Protein AF-A0A7S3Z4L0-F1 (afdb_monomer_lite)

pLDDT: mean 86.29, std 8.89, range [52.78, 95.38]

InterPro domains:
  IPR017896 4Fe-4S ferredoxin-type, iron-sulphur binding domain [PF12801] (3-32)
  IPR017896 4Fe-4S ferredoxin-type, iron-sulphur binding domain [PS51379] (74-104)
  IPR017900 4Fe-4S ferredoxin, iron-sulphur binding, conserved site [PS00198] (84-95)
  IPR052378 Nitrous-oxide reductase regulator [PTHR30224] (1-224)

Foldseek 3Di:
DQQVVCCVVDALSPCLQPPDLVSLLVLLCQLQDQKDKAFDPVCCVPPNDPQCQQCFDDADAQAHGDNHHSQSDRRHPDLGRSSPPPPCNSCRGDNRNRMDMDGDQGNQLLQARLPDRDPPSGDDNSDDQDPVSLLSLLQLVLVVCLVCVQVVVVVVPDDPVRSVVLVVDPVSNVVSSVCSSCVVVVVLVVVVVVVLVVCCVPPVPPDDDDDPSSVSSSCSVVSVVD

Radius of gyration: 22.47 Å; chains: 1; bounding box: 62×25×65 Å

Organism: NCBI:txid91324

Structure (mmCIF, N/CA/C/O backbone):
data_AF-A0A7S3Z4L0-F1
#
_entry.id   AF-A0A7S3Z4L0-F1
#
loop_
_atom_site.group_PDB
_atom_site.id
_atom_site.type_symbol
_atom_site.label_atom_id
_atom_site.label_alt_id
_atom_site.label_comp_id
_atom_site.label_asym_id
_atom_site.label_entity_id
_atom_site.label_seq_id
_atom_site.pdbx_PDB_ins_code
_atom_site.Cartn_x
_atom_site.Cartn_y
_atom_site.Cartn_z
_atom_site.occupancy
_atom_site.B_iso_or_equiv
_atom_site.auth_seq_id
_atom_site.auth_comp_id
_atom_site.auth_asym_id
_atom_site.auth_atom_id
_atom_site.pdbx_PDB_model_num
ATOM 1 N N . ALA A 1 1 ? -17.836 -2.929 -14.638 1.00 75.44 1 ALA A N 1
ATOM 2 C CA . ALA A 1 1 ? -18.545 -4.188 -14.313 1.00 75.44 1 ALA A CA 1
ATOM 3 C C . ALA A 1 1 ? -18.023 -4.856 -13.034 1.00 75.44 1 ALA A C 1
ATOM 5 O O . ALA A 1 1 ? -18.832 -5.131 -12.159 1.00 75.44 1 ALA A O 1
ATOM 6 N N . GLY A 1 2 ? -16.705 -5.061 -12.876 1.00 80.88 2 GLY A N 1
ATOM 7 C CA . GLY A 1 2 ? -16.128 -5.794 -11.731 1.00 80.88 2 GLY A CA 1
ATOM 8 C C . GLY A 1 2 ? -16.571 -5.321 -10.339 1.00 80.88 2 GLY A C 1
ATOM 9 O O . GLY A 1 2 ? -16.979 -6.142 -9.532 1.00 80.88 2 GLY A O 1
ATOM 10 N N . ALA A 1 3 ? -16.608 -4.008 -10.079 1.00 81.56 3 ALA A N 1
ATOM 11 C CA . ALA A 1 3 ? -17.058 -3.479 -8.785 1.00 81.56 3 ALA A CA 1
ATOM 12 C C . ALA A 1 3 ? -18.539 -3.774 -8.477 1.00 81.56 3 ALA A C 1
ATOM 14 O O . ALA A 1 3 ? -18.883 -4.047 -7.329 1.00 81.56 3 ALA A O 1
ATOM 15 N N . VAL A 1 4 ? -19.406 -3.747 -9.496 1.00 86.19 4 VAL A N 1
ATOM 16 C CA . VAL A 1 4 ? -20.845 -4.027 -9.351 1.00 86.19 4 VAL A CA 1
ATOM 17 C C . VAL A 1 4 ? -21.057 -5.513 -9.087 1.00 86.19 4 VAL A C 1
ATOM 19 O O . VAL A 1 4 ? -21.717 -5.872 -8.121 1.00 86.19 4 VAL A O 1
ATOM 22 N N . ILE A 1 5 ? -20.424 -6.372 -9.889 1.00 87.00 5 ILE A N 1
ATOM 23 C CA . ILE A 1 5 ? -20.493 -7.831 -9.730 1.00 87.00 5 ILE A CA 1
ATOM 24 C C . ILE A 1 5 ? -19.907 -8.244 -8.374 1.00 87.00 5 ILE A C 1
ATOM 26 O O . ILE A 1 5 ? -20.532 -8.990 -7.628 1.00 87.00 5 ILE A O 1
ATOM 30 N N . GLY A 1 6 ? -18.738 -7.710 -8.020 1.00 83.50 6 GLY A N 1
ATOM 31 C CA . GLY A 1 6 ? -18.078 -7.991 -6.752 1.00 83.50 6 GLY A CA 1
ATOM 32 C C . GLY A 1 6 ? -18.898 -7.545 -5.543 1.00 83.50 6 GLY A C 1
ATOM 33 O O . GLY A 1 6 ? -18.931 -8.265 -4.556 1.00 83.50 6 GLY A O 1
ATOM 34 N N . SER A 1 7 ? -19.594 -6.407 -5.625 1.00 83.19 7 SER A N 1
ATOM 35 C CA . SER A 1 7 ? -20.470 -5.937 -4.538 1.00 83.19 7 SER A CA 1
ATOM 36 C C . SER A 1 7 ? -21.807 -6.682 -4.475 1.00 83.19 7 SER A C 1
ATOM 38 O O . SER A 1 7 ? -22.425 -6.711 -3.419 1.00 83.19 7 SER A O 1
ATOM 40 N N . ALA A 1 8 ? -22.263 -7.263 -5.589 1.00 85.88 8 ALA A N 1
ATOM 41 C CA . ALA A 1 8 ? -23.475 -8.078 -5.634 1.00 85.88 8 ALA A CA 1
ATOM 42 C C . ALA A 1 8 ? -23.241 -9.502 -5.105 1.00 85.88 8 ALA A C 1
ATOM 44 O O . ALA A 1 8 ? -24.135 -10.080 -4.497 1.00 85.88 8 ALA A O 1
ATOM 45 N N . LEU A 1 9 ? -22.050 -10.066 -5.339 1.00 86.50 9 LEU A N 1
ATOM 46 C CA . LEU A 1 9 ? -21.693 -11.424 -4.915 1.00 86.50 9 LEU A CA 1
ATOM 47 C C . LEU A 1 9 ? -21.052 -11.479 -3.524 1.00 86.50 9 LEU A C 1
ATOM 49 O O . LEU A 1 9 ? -21.210 -12.475 -2.823 1.00 86.50 9 LEU A O 1
ATOM 53 N N . PHE A 1 10 ? -20.312 -10.439 -3.130 1.00 84.62 10 PHE A N 1
ATOM 54 C CA . PHE A 1 10 ? -19.569 -10.410 -1.873 1.00 84.62 10 PHE A CA 1
ATOM 55 C C . PHE A 1 10 ? -19.965 -9.204 -1.022 1.00 84.62 10 PHE A C 1
ATOM 57 O O . PHE A 1 10 ? -19.926 -8.054 -1.463 1.00 84.62 10 PHE A O 1
ATOM 64 N N . GLU A 1 11 ? -20.284 -9.465 0.242 1.00 80.06 11 GLU A N 1
ATOM 65 C CA . GLU A 1 11 ? -20.586 -8.419 1.214 1.00 80.06 11 GLU A CA 1
ATOM 66 C C . GLU A 1 11 ? -19.331 -7.633 1.644 1.00 80.06 11 GLU A C 1
ATOM 68 O O . GLU A 1 11 ? -18.191 -7.988 1.337 1.00 80.06 11 GLU A O 1
ATOM 73 N N . ARG A 1 12 ? -19.540 -6.536 2.389 1.00 79.62 12 ARG A N 1
ATOM 74 C CA . ARG A 1 12 ? -18.494 -5.791 3.128 1.00 79.62 12 ARG A CA 1
ATOM 75 C C . ARG A 1 12 ? -17.269 -5.377 2.299 1.00 79.62 12 ARG A C 1
ATOM 77 O O . ARG A 1 12 ? -16.130 -5.413 2.761 1.00 79.62 12 ARG A O 1
ATOM 84 N N . ARG A 1 13 ? -17.520 -4.933 1.063 1.00 85.81 13 ARG A N 1
ATOM 85 C CA . ARG A 1 13 ? -16.529 -4.293 0.174 1.00 85.81 13 ARG A CA 1
ATOM 86 C C . ARG A 1 13 ? -15.273 -5.147 -0.070 1.00 85.81 13 ARG A C 1
ATOM 88 O O . ARG A 1 13 ? -14.189 -4.599 -0.276 1.00 85.81 13 ARG A O 1
ATOM 95 N N . VAL A 1 14 ? -15.421 -6.475 -0.118 1.00 86.81 14 VAL A N 1
ATOM 96 C CA . VAL A 1 14 ? -14.338 -7.433 -0.434 1.00 86.81 14 VAL A CA 1
ATOM 97 C C . VAL A 1 14 ? -13.627 -7.076 -1.739 1.00 86.81 14 VAL A C 1
ATOM 99 O O . VAL A 1 14 ? -12.397 -7.094 -1.791 1.00 86.81 14 VAL A O 1
ATOM 102 N N . TRP A 1 15 ? -14.382 -6.662 -2.766 1.00 88.50 15 TRP A N 1
ATOM 103 C CA . TRP A 1 15 ? -13.812 -6.182 -4.027 1.00 88.50 15 TRP A CA 1
ATOM 104 C C . TRP A 1 15 ? -12.787 -5.069 -3.798 1.00 88.50 15 TRP A C 1
ATOM 106 O O . TRP A 1 15 ? -11.663 -5.147 -4.285 1.00 88.50 15 TRP A O 1
ATOM 116 N N . CYS A 1 16 ? -13.147 -4.052 -3.017 1.00 86.44 16 CYS A N 1
ATOM 117 C CA . CYS A 1 16 ? -12.261 -2.930 -2.735 1.00 86.44 16 CYS A CA 1
ATOM 118 C C . CYS A 1 16 ? -11.055 -3.336 -1.882 1.00 86.44 16 CYS A C 1
ATOM 120 O O . CYS A 1 16 ? -9.990 -2.760 -2.060 1.00 86.44 16 CYS A O 1
ATOM 122 N N . ARG A 1 17 ? -11.197 -4.314 -0.982 1.00 87.12 17 ARG A N 1
ATOM 123 C CA . ARG A 1 17 ? -10.111 -4.741 -0.088 1.00 87.12 17 ARG A CA 1
ATOM 124 C C . ARG A 1 17 ? -9.052 -5.603 -0.780 1.00 87.12 17 ARG A C 1
ATOM 126 O O . ARG A 1 17 ? -7.870 -5.471 -0.471 1.00 87.12 17 ARG A O 1
ATOM 133 N N . TYR A 1 18 ? -9.464 -6.482 -1.695 1.00 87.31 18 TYR A N 1
ATOM 134 C CA . TYR A 1 18 ? -8.578 -7.527 -2.227 1.00 87.31 18 TYR A CA 1
ATOM 135 C C . TYR A 1 18 ? -8.367 -7.496 -3.742 1.00 87.31 18 TYR A C 1
ATOM 137 O O . TYR A 1 18 ? -7.335 -7.972 -4.202 1.00 87.31 18 TYR A O 1
ATOM 145 N N . LEU A 1 19 ? -9.317 -6.970 -4.520 1.00 86.81 19 LEU A N 1
ATOM 146 C CA . LEU A 1 19 ? -9.314 -7.114 -5.985 1.00 86.81 19 LEU A CA 1
ATOM 147 C C . LEU A 1 19 ? -9.118 -5.785 -6.717 1.00 86.81 19 LEU A C 1
ATOM 149 O O . LEU A 1 19 ? -8.518 -5.741 -7.787 1.00 86.81 19 LEU A O 1
ATOM 153 N N . CYS A 1 20 ? -9.636 -4.691 -6.163 1.00 89.38 20 CYS A N 1
ATOM 154 C CA . CYS A 1 20 ? -9.590 -3.387 -6.800 1.00 89.38 20 CYS A CA 1
ATOM 155 C C . CYS A 1 20 ? -8.170 -2.797 -6.733 1.00 89.38 20 CYS A C 1
ATOM 157 O O . CYS A 1 20 ? -7.683 -2.558 -5.624 1.00 89.38 20 CYS A O 1
ATOM 159 N N . PRO A 1 21 ? -7.535 -2.454 -7.870 1.00 87.12 21 PRO A N 1
ATOM 160 C CA . PRO A 1 21 ? -6.208 -1.835 -7.863 1.00 87.12 21 PRO A CA 1
ATOM 161 C C . PRO A 1 21 ? -6.211 -0.476 -7.147 1.00 87.12 21 PRO A C 1
ATOM 163 O O . PRO A 1 21 ? -5.283 -0.168 -6.406 1.00 87.12 21 PRO A O 1
ATOM 166 N N . ILE A 1 22 ? -7.301 0.292 -7.270 1.00 89.62 22 ILE A N 1
ATOM 167 C CA . ILE A 1 22 ? -7.485 1.562 -6.545 1.00 89.62 22 ILE A CA 1
ATOM 168 C C . ILE A 1 22 ? -7.553 1.320 -5.032 1.00 89.62 22 ILE A C 1
ATOM 170 O O . ILE A 1 22 ? -7.018 2.097 -4.247 1.00 89.62 22 ILE A O 1
ATOM 174 N N . GLY A 1 23 ? -8.184 0.222 -4.609 1.00 90.88 23 GLY A N 1
ATOM 175 C CA . GLY A 1 23 ? -8.233 -0.163 -3.201 1.00 90.88 23 GLY A CA 1
ATOM 176 C C . GLY A 1 23 ? -6.858 -0.538 -2.652 1.00 90.88 23 GLY A C 1
ATOM 177 O O . GLY A 1 23 ? -6.488 -0.077 -1.575 1.00 90.88 23 GLY A O 1
ATOM 178 N N . GLY A 1 24 ? -6.069 -1.291 -3.425 1.00 90.75 24 GLY A N 1
ATOM 179 C CA . GLY A 1 24 ? -4.675 -1.596 -3.092 1.00 90.75 24 GLY A CA 1
ATOM 180 C C . GLY A 1 24 ? -3.804 -0.342 -2.982 1.00 90.75 24 GLY A C 1
ATOM 181 O O . GLY A 1 24 ? -3.053 -0.206 -2.020 1.00 90.75 24 GLY A O 1
ATOM 182 N N . MET A 1 25 ? -3.956 0.601 -3.915 1.0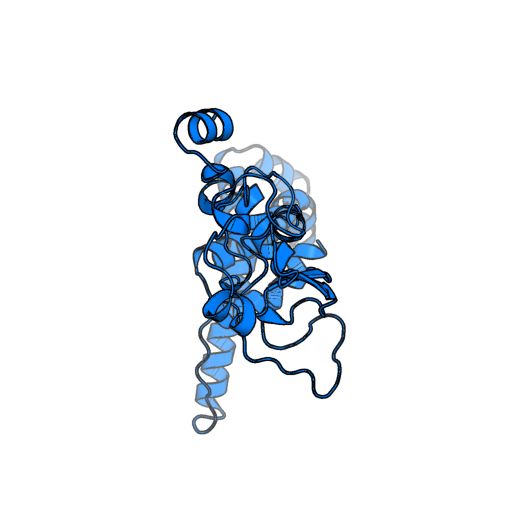0 91.56 25 MET A N 1
ATOM 183 C CA . MET A 1 25 ? -3.235 1.878 -3.911 1.00 91.56 25 MET A CA 1
ATOM 184 C C . MET A 1 25 ? -3.592 2.716 -2.679 1.00 91.56 25 MET A C 1
ATOM 186 O O . MET A 1 25 ? -2.708 3.170 -1.956 1.00 91.56 25 MET A O 1
ATOM 190 N N . ASN A 1 26 ? -4.885 2.856 -2.379 1.00 91.25 26 ASN A N 1
ATOM 191 C CA . ASN A 1 26 ? -5.332 3.570 -1.185 1.00 91.25 26 ASN A CA 1
ATOM 192 C C . ASN A 1 26 ? -4.844 2.887 0.099 1.00 91.25 26 ASN A C 1
ATOM 194 O O . ASN A 1 26 ? -4.453 3.573 1.036 1.00 91.25 26 ASN A O 1
ATOM 198 N N . GLY A 1 27 ? -4.818 1.552 0.139 1.00 90.50 27 GLY A N 1
ATOM 199 C CA . GLY A 1 27 ? -4.271 0.796 1.266 1.00 90.50 27 GLY A CA 1
ATOM 200 C C . GLY A 1 27 ? -2.761 0.990 1.448 1.00 90.50 27 GLY A C 1
ATOM 201 O O . GLY A 1 27 ? -2.292 1.061 2.582 1.00 90.50 27 GLY A O 1
ATOM 202 N N . LEU A 1 28 ? -2.001 1.120 0.354 1.00 89.69 28 LEU A N 1
ATOM 203 C CA . LEU A 1 28 ? -0.577 1.470 0.393 1.00 89.69 28 LEU A CA 1
ATOM 204 C C . LEU A 1 28 ? -0.369 2.877 0.964 1.00 89.69 28 LEU A C 1
ATOM 206 O O . LEU A 1 28 ? 0.384 3.041 1.923 1.00 89.69 28 LEU A O 1
ATOM 210 N N . TYR A 1 29 ? -1.080 3.879 0.442 1.00 89.62 29 TYR A N 1
ATOM 211 C CA . TYR A 1 29 ? -0.967 5.258 0.929 1.00 89.62 29 TYR A CA 1
ATOM 212 C C . TYR A 1 29 ? -1.509 5.449 2.345 1.00 89.62 29 TYR A C 1
ATOM 214 O O . TYR A 1 29 ? -0.987 6.277 3.090 1.00 89.62 29 TYR A O 1
ATOM 222 N N . ALA A 1 30 ? -2.488 4.650 2.773 1.00 90.25 30 ALA A N 1
ATOM 223 C CA . ALA A 1 30 ? -2.986 4.680 4.145 1.00 90.25 30 ALA A CA 1
ATOM 224 C C . ALA A 1 30 ? -1.881 4.380 5.176 1.00 90.25 30 ALA A C 1
ATOM 226 O O . ALA A 1 30 ? -1.933 4.896 6.287 1.00 90.25 30 ALA A O 1
ATOM 227 N N . LYS A 1 31 ? -0.829 3.628 4.821 1.00 87.88 31 LYS A N 1
ATOM 228 C CA . LYS A 1 31 ? 0.334 3.395 5.707 1.00 87.88 31 LYS A CA 1
ATOM 229 C C . LYS A 1 31 ? 1.178 4.655 5.933 1.00 87.88 31 LYS A C 1
ATOM 231 O O . LYS A 1 31 ? 1.893 4.758 6.931 1.00 87.88 31 LYS A O 1
ATOM 236 N N . LEU A 1 32 ? 1.072 5.641 5.046 1.00 87.25 32 LEU A N 1
ATOM 237 C CA . LEU A 1 32 ? 1.687 6.959 5.203 1.00 87.25 32 LEU A CA 1
ATOM 238 C C . LEU A 1 32 ? 0.758 7.978 5.885 1.00 87.25 32 LEU A C 1
ATOM 240 O O . LEU A 1 32 ? 1.157 9.128 6.048 1.00 87.25 32 LEU A O 1
ATOM 244 N N . SER A 1 33 ? -0.457 7.603 6.305 1.00 88.81 33 SER A N 1
ATOM 245 C CA . SER A 1 33 ? -1.377 8.558 6.931 1.00 88.81 33 SER A CA 1
ATOM 246 C C . SER A 1 33 ? -0.864 9.062 8.286 1.00 88.81 33 SER A C 1
ATOM 248 O O . SER A 1 33 ? -0.234 8.327 9.050 1.00 88.81 33 SER A O 1
ATOM 250 N N . LEU A 1 34 ? -1.190 10.323 8.592 1.00 88.31 34 LEU A N 1
ATOM 251 C CA . LEU A 1 34 ? -0.893 10.981 9.874 1.00 88.31 34 LEU A CA 1
ATOM 252 C C . LEU A 1 34 ? -1.857 10.589 10.998 1.00 88.31 34 LEU A C 1
ATOM 254 O O . LEU A 1 34 ? -1.639 10.914 12.160 1.00 88.31 34 LEU A O 1
ATOM 258 N N . THR A 1 35 ? -2.951 9.923 10.654 1.00 91.38 35 THR A N 1
ATOM 259 C CA . THR A 1 35 ? -3.992 9.506 11.587 1.00 91.38 35 THR A CA 1
ATOM 260 C C . THR A 1 35 ? -4.142 7.998 11.552 1.00 91.38 35 THR A C 1
ATOM 262 O O . THR A 1 35 ? -3.999 7.366 10.502 1.00 91.38 35 THR A O 1
ATOM 265 N N . GLU A 1 36 ? -4.453 7.404 12.695 1.00 92.12 36 GLU A N 1
ATOM 266 C CA . GLU A 1 36 ? -4.835 6.001 12.795 1.00 92.12 36 GLU A CA 1
ATOM 267 C C . GLU A 1 36 ? -5.965 5.805 13.795 1.00 92.12 36 GLU A C 1
ATOM 269 O O . GLU A 1 36 ? -6.131 6.575 14.736 1.00 92.12 36 GLU A O 1
ATOM 274 N N . ILE A 1 37 ? -6.734 4.739 13.596 1.00 93.62 37 ILE A N 1
ATOM 275 C CA . ILE A 1 37 ? -7.698 4.270 14.587 1.00 93.62 37 ILE A CA 1
ATOM 276 C C . ILE A 1 37 ? -7.146 2.992 15.200 1.00 93.62 37 ILE A C 1
ATOM 278 O O . ILE A 1 37 ? -6.838 2.039 14.472 1.00 93.62 37 ILE A O 1
ATOM 282 N N . ARG A 1 38 ? -7.038 2.963 16.526 1.00 92.62 38 ARG A N 1
ATOM 283 C CA . ARG A 1 38 ? -6.604 1.793 17.299 1.00 92.62 38 ARG A CA 1
ATOM 284 C C . ARG A 1 38 ? -7.520 1.608 18.499 1.00 92.62 38 ARG A C 1
ATOM 286 O O . ARG A 1 38 ? -8.147 2.556 18.955 1.00 92.62 38 ARG A O 1
ATOM 293 N N . ALA A 1 39 ? -7.622 0.376 18.977 1.00 93.19 39 ALA A N 1
ATOM 294 C CA . ALA A 1 39 ? -8.328 0.065 20.212 1.00 93.19 39 ALA A CA 1
ATOM 295 C C . ALA A 1 39 ? -7.358 -0.504 21.243 1.00 93.19 39 ALA A C 1
ATOM 297 O O . ALA A 1 39 ? -6.403 -1.200 20.878 1.00 93.19 39 ALA A O 1
ATOM 298 N N . SER A 1 40 ? -7.621 -0.242 22.521 1.00 92.44 40 SER A N 1
ATOM 299 C CA . SER A 1 40 ? -6.870 -0.869 23.604 1.00 92.44 40 SER A CA 1
ATOM 300 C C . SER A 1 40 ? -7.211 -2.359 23.668 1.00 92.44 40 SER A C 1
ATOM 302 O O . SER A 1 40 ? -8.325 -2.733 24.039 1.00 92.44 40 SER A O 1
ATOM 304 N N . LYS A 1 41 ? -6.244 -3.215 23.303 1.00 90.12 41 LYS A N 1
ATOM 305 C CA . LYS A 1 41 ? -6.402 -4.681 23.339 1.00 90.12 41 LYS A CA 1
ATOM 306 C C . LYS A 1 41 ? -6.817 -5.171 24.722 1.00 90.12 41 LYS A C 1
ATOM 308 O O . LYS A 1 41 ? -7.725 -5.979 24.804 1.00 90.12 41 LYS A O 1
ATOM 313 N N . GLY A 1 42 ? -6.235 -4.607 25.785 1.00 91.06 42 GLY A N 1
ATOM 314 C CA . GLY A 1 42 ? -6.582 -4.963 27.163 1.00 91.06 42 GLY A CA 1
ATOM 315 C C . GLY A 1 42 ? -8.079 -4.823 27.436 1.00 91.06 42 GLY A C 1
ATOM 316 O O . GLY A 1 42 ? -8.710 -5.798 27.815 1.00 91.06 42 GLY A O 1
ATOM 317 N N . VAL A 1 43 ? -8.661 -3.656 27.135 1.00 91.69 43 VAL A N 1
ATOM 318 C CA . VAL A 1 43 ? -10.102 -3.399 27.331 1.00 91.69 43 VAL A CA 1
ATOM 319 C C . VAL A 1 43 ? -10.956 -4.273 26.407 1.00 91.69 43 VAL A C 1
ATOM 321 O O . VAL A 1 43 ? -11.988 -4.800 26.815 1.00 91.69 43 VAL A O 1
ATOM 324 N N . CYS A 1 44 ? -10.532 -4.453 25.152 1.00 92.00 44 CYS A N 1
ATOM 325 C CA . CYS A 1 44 ? -11.251 -5.314 24.215 1.00 92.00 44 CYS A CA 1
ATOM 326 C C . CYS A 1 44 ? -11.271 -6.786 24.646 1.00 92.00 44 CYS A C 1
ATOM 328 O O . CYS A 1 44 ? -12.266 -7.454 24.389 1.00 92.00 44 CYS A O 1
ATOM 330 N N . ASP A 1 45 ? -10.209 -7.279 25.278 1.00 91.62 45 ASP A N 1
ATOM 331 C CA . ASP A 1 45 ? -10.093 -8.682 25.676 1.00 91.62 45 ASP A CA 1
ATOM 332 C C . ASP A 1 45 ? -10.744 -8.951 27.044 1.00 91.62 45 ASP A C 1
ATOM 334 O O . ASP A 1 45 ? -11.238 -10.054 27.271 1.00 91.62 45 ASP A O 1
ATOM 338 N N . SER A 1 46 ? -10.770 -7.966 27.952 1.00 92.44 46 SER A N 1
ATOM 339 C CA . SER A 1 46 ? -11.322 -8.139 29.304 1.00 92.44 46 SER A CA 1
ATOM 340 C C . SER A 1 46 ? -12.783 -7.716 29.459 1.00 92.44 46 SER A C 1
ATOM 342 O O . SER A 1 46 ? -13.492 -8.303 30.273 1.00 92.44 46 SER A O 1
ATOM 344 N N . GLU A 1 47 ? -13.241 -6.693 28.730 1.00 89.38 47 GLU A N 1
ATOM 345 C CA . GLU A 1 47 ? -14.564 -6.085 28.955 1.00 89.38 47 GLU A CA 1
ATOM 346 C C . GLU A 1 47 ? -15.535 -6.269 27.781 1.00 89.38 47 GLU A C 1
ATOM 348 O O . GLU A 1 47 ? -16.744 -6.394 27.987 1.00 89.38 47 GLU A O 1
ATOM 353 N N . CYS A 1 48 ? -15.033 -6.312 26.543 1.00 91.00 48 CYS A N 1
ATOM 354 C CA . CYS A 1 48 ? -15.883 -6.323 25.353 1.00 91.00 48 CYS A CA 1
ATOM 355 C C . CYS A 1 48 ? -16.355 -7.740 24.986 1.00 91.00 48 CYS A C 1
ATOM 357 O O . CYS A 1 48 ? -15.576 -8.561 24.513 1.00 91.00 48 CYS A O 1
ATOM 359 N N . ASN A 1 49 ? -17.664 -7.990 25.089 1.00 89.44 49 ASN A N 1
ATOM 360 C CA . ASN A 1 49 ? -18.279 -9.269 24.690 1.00 89.44 49 ASN A CA 1
ATOM 361 C C . ASN A 1 49 ? -19.140 -9.178 23.415 1.00 89.44 49 ASN A C 1
ATOM 363 O O . ASN A 1 49 ? -19.547 -10.195 22.851 1.00 89.44 49 ASN A O 1
ATOM 367 N N . THR A 1 50 ? -19.434 -7.965 22.941 1.00 88.88 50 THR A N 1
ATOM 368 C CA . THR A 1 50 ? -20.426 -7.724 21.881 1.00 88.88 50 THR A CA 1
ATOM 369 C C . THR A 1 50 ? -19.804 -7.657 20.489 1.00 88.88 50 THR A C 1
ATOM 371 O O . THR A 1 50 ? -20.372 -8.151 19.513 1.00 88.88 50 THR A O 1
ATOM 374 N N . TYR A 1 51 ? -18.600 -7.083 20.389 1.00 91.50 51 TYR A N 1
ATOM 375 C CA . TYR A 1 51 ? -17.884 -6.848 19.132 1.00 91.50 51 TYR A CA 1
ATOM 376 C C . TYR A 1 51 ? -18.703 -6.056 18.092 1.00 91.50 51 TYR A C 1
ATOM 378 O O . TYR A 1 51 ? -18.524 -6.235 16.879 1.00 91.50 51 TYR A O 1
ATOM 386 N N . HIS A 1 52 ? -19.565 -5.135 18.550 1.00 93.50 52 HIS A N 1
ATOM 387 C CA . HIS A 1 52 ? -20.400 -4.273 17.692 1.00 93.50 52 HIS A CA 1
ATOM 388 C C . HIS A 1 52 ? -19.577 -3.447 16.697 1.00 93.50 52 HIS A C 1
ATOM 390 O O . HIS A 1 52 ? -20.003 -3.226 15.567 1.00 93.50 52 HIS A O 1
ATOM 396 N N . CYS A 1 53 ? -18.349 -3.065 17.060 1.00 92.81 53 CYS A N 1
ATOM 397 C CA . CYS A 1 53 ? -17.417 -2.360 16.174 1.00 92.81 53 CYS A CA 1
ATOM 398 C C . CYS A 1 53 ? -17.041 -3.154 14.907 1.00 92.81 53 CYS A C 1
ATOM 400 O O . CYS A 1 53 ? -16.743 -2.554 13.872 1.00 92.81 53 CYS A O 1
ATOM 402 N N . TYR A 1 54 ? -17.078 -4.487 14.970 1.00 92.75 54 TYR A N 1
ATOM 403 C CA . TYR A 1 54 ? -16.773 -5.390 13.861 1.00 92.75 54 TYR A CA 1
ATOM 404 C C . TYR A 1 54 ? -18.051 -5.913 13.198 1.00 92.75 54 TYR A C 1
ATOM 406 O O . TYR A 1 54 ? -18.206 -5.765 11.984 1.00 92.75 54 TYR A O 1
ATOM 414 N N . LYS A 1 55 ? -18.988 -6.475 13.974 1.00 92.12 55 LYS A N 1
ATOM 415 C CA . LYS A 1 55 ? -20.196 -7.129 13.437 1.00 92.12 55 LYS A CA 1
ATOM 416 C C . LYS A 1 55 ? -21.300 -6.143 13.061 1.00 92.12 55 LYS A C 1
ATOM 418 O O . LYS A 1 55 ? -21.986 -6.388 12.072 1.00 92.12 55 LYS A O 1
ATOM 423 N N . GLY A 1 56 ? -21.403 -5.032 13.786 1.00 92.44 56 GLY A N 1
ATOM 424 C CA . GLY A 1 56 ? -22.599 -4.196 13.839 1.00 92.44 56 GLY A CA 1
ATOM 425 C C . GLY A 1 56 ? -23.576 -4.690 14.902 1.00 92.44 56 GLY A C 1
ATOM 426 O O . GLY A 1 56 ? -23.554 -5.865 15.265 1.00 92.44 56 GLY A O 1
ATOM 427 N N . GLY A 1 57 ? -24.406 -3.786 15.410 1.00 93.12 57 GLY A N 1
ATOM 428 C CA . GLY A 1 57 ? -25.338 -4.076 16.491 1.00 93.12 57 GLY A CA 1
ATOM 429 C C . GLY A 1 57 ? -26.142 -2.858 16.951 1.00 93.12 57 GLY A C 1
ATOM 430 O O . GLY A 1 57 ? -25.939 -1.753 16.432 1.00 93.12 57 GLY A O 1
ATOM 431 N N . PRO A 1 58 ? -27.089 -3.068 17.883 1.00 93.75 58 PRO A N 1
ATOM 432 C CA . PRO A 1 58 ? -27.909 -2.006 18.457 1.00 93.75 58 PRO A CA 1
ATOM 433 C C . PRO A 1 58 ? -27.076 -1.057 19.329 1.00 93.75 58 PRO A C 1
ATOM 435 O O . PRO A 1 58 ? -25.917 -1.326 19.637 1.00 93.75 58 PRO A O 1
ATOM 438 N N . ALA A 1 59 ? -27.678 0.067 19.723 1.00 92.38 59 ALA A N 1
ATOM 439 C CA . ALA A 1 59 ? -27.071 0.954 20.706 1.00 92.38 59 ALA A CA 1
ATOM 440 C C . ALA A 1 59 ? -26.979 0.242 22.064 1.00 92.38 59 ALA A C 1
ATOM 442 O O . ALA A 1 59 ? -27.959 -0.345 22.524 1.00 92.38 59 ALA A O 1
ATOM 443 N N . GLU A 1 60 ? -25.810 0.297 22.692 1.00 89.06 60 GLU A N 1
ATOM 444 C CA . GLU A 1 60 ? -25.517 -0.378 23.954 1.00 89.06 60 GLU A CA 1
ATOM 445 C C . GLU A 1 60 ? -24.484 0.439 24.732 1.00 89.06 60 GLU A C 1
ATOM 447 O O . GLU A 1 60 ? -23.463 0.841 24.175 1.00 89.06 60 GLU A O 1
ATOM 452 N N . GLY A 1 61 ? -24.747 0.712 26.013 1.00 86.88 61 GLY A N 1
ATOM 453 C CA . GLY A 1 61 ? -23.900 1.598 26.815 1.00 86.88 61 GLY A CA 1
ATOM 454 C C . GLY A 1 61 ? -23.739 2.975 26.158 1.00 86.88 61 GLY A C 1
ATOM 455 O O . GLY A 1 61 ? -24.725 3.642 25.852 1.00 86.88 61 GLY A O 1
ATOM 456 N N . GLN A 1 62 ? -22.491 3.385 25.924 1.00 86.19 62 GLN A N 1
ATOM 457 C CA . GLN A 1 62 ? -22.148 4.611 25.186 1.00 86.19 62 GLN A CA 1
ATOM 458 C C . GLN A 1 62 ? -22.073 4.401 23.659 1.00 86.19 62 GLN A C 1
ATOM 460 O O . GLN A 1 62 ? -21.948 5.360 22.896 1.00 86.19 62 GLN A O 1
ATOM 465 N N . GLY A 1 63 ? -22.164 3.150 23.201 1.00 90.81 63 GLY A N 1
ATOM 466 C CA . GLY A 1 63 ? -22.137 2.782 21.794 1.00 90.81 63 GLY A CA 1
ATOM 467 C C . GLY A 1 63 ? -23.475 3.053 21.107 1.00 90.81 63 GLY A C 1
ATOM 468 O O . GLY A 1 63 ? -24.548 2.763 21.633 1.00 90.81 63 GLY A O 1
ATOM 469 N N . GLN A 1 64 ? -23.415 3.584 19.890 1.00 93.44 64 GLN A N 1
ATOM 470 C CA . GLN A 1 64 ? -24.579 3.819 19.039 1.00 93.44 64 GLN A CA 1
ATOM 471 C C . GLN A 1 64 ? -24.864 2.613 18.144 1.00 93.44 64 GLN A C 1
ATOM 473 O O . GLN A 1 64 ? -23.981 1.804 17.855 1.00 93.44 64 GLN A O 1
ATOM 478 N N . ALA A 1 65 ? -26.098 2.533 17.643 1.00 94.62 65 ALA A N 1
ATOM 479 C CA . ALA A 1 65 ? -26.461 1.531 16.654 1.00 94.62 65 ALA A CA 1
ATOM 480 C C . ALA A 1 65 ? -25.637 1.733 15.374 1.00 94.62 65 ALA A C 1
ATOM 482 O O . ALA A 1 65 ? -25.619 2.823 14.793 1.00 94.62 65 ALA A O 1
ATOM 483 N N . THR A 1 66 ? -24.949 0.685 14.926 1.00 94.25 66 THR A N 1
ATOM 484 C CA . THR A 1 66 ? -24.136 0.734 13.706 1.00 94.25 66 THR A CA 1
ATOM 485 C C . THR A 1 66 ? -24.196 -0.576 12.934 1.00 94.25 66 THR A C 1
ATOM 487 O O . THR A 1 66 ? -24.432 -1.640 13.496 1.00 94.25 66 THR A O 1
ATOM 490 N N . ASN A 1 67 ? -23.862 -0.515 11.646 1.00 91.75 67 ASN A N 1
ATOM 491 C CA . ASN A 1 67 ? -23.693 -1.700 10.800 1.00 91.75 67 ASN A CA 1
ATOM 492 C C . ASN A 1 67 ? -22.287 -2.331 10.925 1.00 91.75 67 ASN A C 1
ATOM 494 O O . ASN A 1 67 ? -21.918 -3.187 10.123 1.00 91.75 67 ASN A O 1
ATOM 498 N N . GLY A 1 68 ? -21.483 -1.897 11.905 1.00 92.19 68 GLY A N 1
ATOM 499 C CA . GLY A 1 68 ? -20.108 -2.353 12.097 1.00 92.19 68 GLY A CA 1
ATOM 500 C C . GLY A 1 68 ? -19.130 -1.823 11.046 1.00 92.19 68 GLY A C 1
ATOM 501 O O . GLY A 1 68 ? -19.432 -0.925 10.256 1.00 92.19 68 GLY A O 1
ATOM 502 N N . CYS A 1 69 ? -17.913 -2.364 11.050 1.00 93.38 69 CYS A N 1
ATOM 503 C CA . CYS A 1 69 ? -16.869 -1.944 10.122 1.00 93.38 69 CYS A CA 1
ATOM 504 C C . CYS A 1 69 ? -17.204 -2.359 8.672 1.00 93.38 69 CYS A C 1
ATOM 506 O O . CYS A 1 69 ? -17.375 -3.557 8.407 1.00 93.38 69 CYS A O 1
ATOM 508 N N . PRO A 1 70 ? -17.205 -1.422 7.700 1.00 90.81 70 PRO A N 1
ATOM 509 C CA . PRO A 1 70 ? -17.566 -1.710 6.309 1.00 90.81 70 PRO A CA 1
ATOM 510 C C . PRO A 1 70 ? -16.569 -2.623 5.586 1.00 90.81 70 PRO A C 1
ATOM 512 O O . PRO A 1 70 ? -16.904 -3.143 4.527 1.00 90.81 70 PRO A O 1
ATOM 515 N N . LEU A 1 71 ? -15.363 -2.794 6.140 1.00 90.88 71 LEU A N 1
ATOM 516 C CA . LEU A 1 71 ? -14.316 -3.703 5.654 1.00 90.88 71 LEU A CA 1
ATOM 517 C C . LEU A 1 71 ? -14.183 -4.983 6.485 1.00 90.88 71 LEU A C 1
ATOM 519 O O . LEU A 1 71 ? -13.305 -5.801 6.209 1.00 90.88 71 LEU A O 1
ATOM 523 N N . HIS A 1 72 ? -15.031 -5.151 7.505 1.00 90.38 72 HIS A N 1
ATOM 524 C CA . HIS A 1 72 ? -14.936 -6.256 8.456 1.00 90.38 72 HIS A CA 1
ATOM 525 C C . HIS A 1 72 ? -13.541 -6.321 9.110 1.00 90.38 72 HIS A C 1
ATOM 527 O O . HIS A 1 72 ? -12.873 -7.350 9.123 1.00 90.38 72 HIS A O 1
ATOM 533 N N . SER A 1 73 ? -13.072 -5.182 9.621 1.00 90.38 73 SER A N 1
ATOM 534 C CA . SER A 1 73 ? -11.798 -5.072 10.340 1.00 90.38 73 SER A CA 1
ATOM 535 C C . SER A 1 73 ? -12.068 -4.750 11.806 1.00 90.38 73 SER A C 1
ATOM 537 O O . SER A 1 73 ? -12.811 -3.811 12.100 1.00 90.38 73 SER A O 1
ATOM 539 N N . HIS A 1 74 ? -11.480 -5.519 12.724 1.00 92.94 74 HIS A N 1
ATOM 540 C CA . HIS A 1 74 ? -11.575 -5.255 14.158 1.00 92.94 74 HIS A CA 1
ATOM 541 C C . HIS A 1 74 ? -10.461 -4.279 14.580 1.00 92.94 74 HIS A C 1
ATOM 543 O O . HIS A 1 74 ? -9.291 -4.546 14.303 1.00 92.94 74 HIS A O 1
ATOM 549 N N . PRO A 1 75 ? -10.770 -3.153 15.250 1.00 92.56 75 PRO A N 1
ATOM 550 C CA . PRO A 1 75 ? -9.780 -2.105 15.515 1.00 92.56 75 PRO A CA 1
ATOM 551 C C . PRO A 1 75 ? -8.616 -2.571 16.403 1.00 92.56 75 PRO A C 1
ATOM 553 O O . PRO A 1 75 ? -7.506 -2.073 16.246 1.00 92.56 75 PRO A O 1
ATOM 556 N N . ALA A 1 76 ? -8.828 -3.560 17.280 1.00 91.19 76 ALA A N 1
ATOM 557 C CA . ALA A 1 76 ? -7.755 -4.122 18.107 1.00 91.19 76 ALA A CA 1
ATOM 558 C C . ALA A 1 76 ? -6.825 -5.084 17.337 1.00 91.19 76 ALA A C 1
ATOM 560 O O . ALA A 1 76 ? -5.721 -5.372 17.796 1.00 91.19 76 ALA A O 1
ATOM 561 N N . SER A 1 77 ? -7.249 -5.592 16.171 1.00 88.75 77 SER A N 1
ATOM 562 C CA . SER A 1 77 ? -6.450 -6.504 15.338 1.00 88.75 77 SER A CA 1
ATOM 563 C C . SER A 1 77 ? -5.746 -5.803 14.172 1.00 88.75 77 SER A C 1
ATOM 565 O O . SER A 1 77 ? -5.037 -6.463 13.413 1.00 88.75 77 SER A O 1
ATOM 567 N N . LEU A 1 78 ? -5.949 -4.493 13.998 1.00 89.25 78 LEU A N 1
ATOM 568 C CA . LEU A 1 78 ? -5.259 -3.705 12.978 1.00 89.25 78 LEU A CA 1
ATOM 569 C C . LEU A 1 78 ? -3.772 -3.590 13.335 1.00 89.25 78 LEU A C 1
ATOM 571 O O . LEU A 1 78 ? -3.428 -3.126 14.421 1.00 89.25 78 LEU A O 1
ATOM 575 N N . LYS A 1 79 ? -2.904 -4.031 12.419 1.00 85.75 79 LYS A N 1
ATOM 576 C CA . LYS A 1 79 ? -1.442 -3.888 12.535 1.00 85.75 79 LYS A CA 1
ATOM 577 C C . LYS A 1 79 ? -0.936 -2.644 11.813 1.00 85.75 79 LYS A C 1
ATOM 579 O O . LYS A 1 79 ? -0.086 -1.939 12.328 1.00 85.75 79 LYS A O 1
ATOM 584 N N . ASP A 1 80 ? -1.491 -2.381 10.636 1.00 87.06 80 ASP A N 1
ATOM 585 C CA . ASP A 1 80 ? -1.228 -1.195 9.832 1.00 87.06 80 ASP A CA 1
ATOM 586 C C . ASP A 1 80 ? -2.558 -0.579 9.361 1.00 87.06 80 ASP A C 1
ATOM 588 O O . ASP A 1 80 ? -3.651 -1.094 9.631 1.00 87.06 80 ASP A O 1
ATOM 592 N N . ASN A 1 81 ? -2.479 0.566 8.686 1.00 90.38 81 ASN A N 1
ATOM 593 C CA . ASN A 1 81 ? -3.661 1.294 8.221 1.00 90.38 81 ASN A CA 1
ATOM 594 C C . ASN A 1 81 ? -4.232 0.794 6.884 1.00 90.38 81 ASN A C 1
ATOM 596 O O . ASN A 1 81 ? -5.221 1.355 6.413 1.00 90.38 81 ASN A O 1
ATOM 600 N N . ARG A 1 82 ? -3.675 -0.268 6.283 1.00 88.44 82 ARG A N 1
ATOM 601 C CA . ARG A 1 82 ? -4.090 -0.756 4.955 1.00 88.44 82 ARG A CA 1
ATOM 602 C C . ARG A 1 82 ? -5.577 -1.092 4.883 1.00 88.44 82 ARG A C 1
ATOM 604 O O . ARG A 1 82 ? -6.251 -0.747 3.918 1.00 88.44 82 ARG A O 1
ATOM 611 N N . ASP A 1 83 ? -6.068 -1.788 5.904 1.00 90.00 83 ASP A N 1
ATOM 612 C CA . ASP A 1 83 ? -7.424 -2.342 5.958 1.00 90.00 83 ASP A CA 1
ATOM 613 C C . ASP A 1 83 ? -8.414 -1.428 6.711 1.00 90.00 83 ASP A C 1
ATOM 615 O O . ASP A 1 83 ? -9.480 -1.878 7.153 1.00 90.00 83 ASP A O 1
ATOM 619 N N . CYS A 1 84 ? -8.071 -0.145 6.884 1.00 91.50 84 CYS A N 1
ATOM 620 C CA . CYS A 1 84 ? -8.900 0.852 7.553 1.00 91.50 84 CYS A CA 1
ATOM 621 C C . CYS A 1 84 ? -9.187 2.040 6.626 1.00 91.50 84 CYS A C 1
ATOM 623 O O . CYS A 1 84 ? -8.303 2.815 6.290 1.00 91.50 84 CYS A O 1
ATOM 625 N N . VAL A 1 85 ? -10.460 2.244 6.277 1.00 91.94 85 VAL A N 1
ATOM 626 C CA . VAL A 1 85 ? -10.916 3.403 5.478 1.00 91.94 85 VAL A CA 1
ATOM 627 C C . VAL A 1 85 ? -11.238 4.633 6.326 1.00 91.94 85 VAL A C 1
ATOM 629 O O . VAL A 1 85 ? -11.920 5.530 5.843 1.00 91.94 85 VAL A O 1
ATOM 632 N N . LEU A 1 86 ? -10.822 4.648 7.600 1.00 93.19 86 LEU A N 1
ATOM 633 C CA . LEU A 1 86 ? -11.074 5.743 8.544 1.00 93.19 86 LEU A CA 1
ATOM 634 C C . LEU A 1 86 ? -12.533 6.240 8.487 1.00 93.19 86 LEU A C 1
ATOM 636 O O . LEU A 1 86 ? -12.798 7.417 8.308 1.00 93.19 86 LEU A O 1
ATOM 640 N N . CYS A 1 87 ? -13.498 5.321 8.603 1.00 93.31 87 CYS A N 1
ATOM 641 C CA . CYS A 1 87 ? -14.932 5.655 8.609 1.00 93.31 87 CYS A CA 1
ATOM 642 C C . CYS A 1 87 ? -15.479 6.009 10.005 1.00 93.31 87 CYS A C 1
ATOM 644 O O . CYS A 1 87 ? -16.638 6.393 10.137 1.00 93.31 87 CYS A O 1
ATOM 646 N N . MET A 1 88 ? -14.668 5.802 11.051 1.00 94.56 88 MET A N 1
ATOM 647 C CA . MET A 1 88 ? -14.994 6.011 12.469 1.00 94.56 88 MET A CA 1
ATOM 648 C C . MET A 1 88 ? -16.249 5.276 12.980 1.00 94.56 88 MET A C 1
ATOM 650 O O . MET A 1 88 ? -16.711 5.546 14.085 1.00 94.56 88 MET A O 1
ATOM 654 N N . THR A 1 89 ? -16.799 4.304 12.246 1.00 95.38 89 THR A N 1
ATOM 655 C CA . THR A 1 89 ? -17.954 3.524 12.723 1.00 95.38 89 THR A CA 1
ATOM 656 C C . THR A 1 89 ? -17.615 2.726 13.980 1.00 95.38 89 THR A C 1
ATOM 658 O O . THR A 1 89 ? -18.414 2.675 14.906 1.00 95.38 89 THR A O 1
ATOM 661 N N . CYS A 1 90 ? -16.405 2.167 14.055 1.00 94.62 90 CYS A N 1
ATOM 662 C CA . CYS A 1 90 ? -15.930 1.452 15.238 1.00 94.62 90 CYS A CA 1
ATOM 663 C C . CYS A 1 90 ? -15.824 2.344 16.484 1.00 94.62 90 CYS A C 1
ATOM 665 O O . CYS A 1 90 ? -16.097 1.856 17.575 1.00 94.62 90 CYS A O 1
ATOM 667 N N . LEU A 1 91 ? -15.484 3.629 16.315 1.00 95.06 91 LEU A N 1
ATOM 668 C CA . LEU A 1 91 ? -15.448 4.613 17.400 1.00 95.06 91 LEU A CA 1
ATOM 669 C C . LEU A 1 91 ? -16.850 4.833 17.978 1.00 95.06 91 LEU A C 1
ATOM 671 O O . LEU A 1 91 ? -17.031 4.793 19.185 1.00 95.06 91 LEU A O 1
ATOM 675 N N . LYS A 1 92 ? -17.855 4.979 17.106 1.00 93.69 92 LYS A N 1
ATOM 676 C CA . LYS A 1 92 ? -19.260 5.160 17.509 1.00 93.69 92 LYS A CA 1
ATOM 677 C C . LYS A 1 92 ? -19.890 3.898 18.096 1.00 93.69 92 LYS A C 1
ATOM 679 O O . LYS A 1 92 ? -20.823 3.998 18.876 1.00 93.69 92 LYS A O 1
ATOM 684 N N . ALA A 1 93 ? -19.430 2.722 17.679 1.00 94.69 93 ALA A N 1
ATOM 685 C CA . ALA A 1 93 ? -20.018 1.441 18.059 1.00 94.69 93 ALA A CA 1
ATOM 686 C C . ALA A 1 93 ? -19.506 0.891 19.399 1.00 94.69 93 ALA A C 1
ATOM 688 O O . ALA A 1 93 ? -20.071 -0.074 19.904 1.00 94.69 93 ALA A O 1
ATOM 689 N N . CYS A 1 94 ? -18.394 1.408 19.931 1.00 94.00 94 CYS A N 1
ATOM 690 C CA . CYS A 1 94 ? -17.753 0.831 21.109 1.00 94.00 94 CYS A CA 1
ATOM 691 C C . CYS A 1 94 ? -18.491 1.246 22.396 1.00 94.00 94 CYS A C 1
ATOM 693 O O . CYS A 1 94 ? -18.534 2.438 22.683 1.00 94.00 94 CYS A O 1
ATOM 695 N N . PRO A 1 95 ? -19.013 0.299 23.202 1.00 92.81 95 PRO A N 1
ATOM 696 C CA . PRO A 1 95 ? -19.681 0.628 24.463 1.00 92.81 95 PRO A CA 1
ATOM 697 C C . PRO A 1 95 ? -18.713 1.000 25.600 1.00 92.81 95 PRO A C 1
ATOM 699 O O . PRO A 1 95 ? -19.157 1.566 26.591 1.00 92.81 95 PRO A O 1
ATOM 702 N N . HIS A 1 96 ? -17.419 0.685 25.450 1.00 92.25 96 HIS A N 1
ATOM 703 C CA . HIS A 1 96 ? -16.364 0.867 26.463 1.00 92.25 96 HIS A CA 1
ATOM 704 C C . HIS A 1 96 ? -15.367 1.989 26.121 1.00 92.25 96 HIS A C 1
ATOM 706 O O . HIS A 1 96 ? -14.300 2.048 26.721 1.00 92.25 96 HIS A O 1
ATOM 712 N N . GLU A 1 97 ? -15.623 2.791 25.078 1.00 90.00 97 GLU A N 1
ATOM 713 C CA . GLU A 1 97 ? -14.718 3.876 24.633 1.00 90.00 97 GLU A CA 1
ATOM 714 C C . GLU A 1 97 ? -13.247 3.448 24.397 1.00 90.00 97 GLU A C 1
ATOM 716 O O . GLU A 1 97 ? -12.318 4.252 24.421 1.00 90.00 97 GLU A O 1
ATOM 721 N N . SER A 1 98 ? -13.013 2.163 24.102 1.00 93.06 98 SER A N 1
ATOM 722 C CA . SER A 1 98 ? -11.662 1.613 23.890 1.00 93.06 98 SER A CA 1
ATOM 723 C C . SER A 1 98 ? -11.022 2.082 22.578 1.00 93.06 98 SER A C 1
ATOM 725 O O . SER A 1 98 ? -9.797 2.102 22.439 1.00 93.06 98 SER A O 1
ATOM 727 N N . VAL A 1 99 ? -11.845 2.429 21.585 1.00 94.44 99 VAL A N 1
ATOM 728 C CA . VAL A 1 99 ? -11.390 2.860 20.260 1.00 94.44 99 VAL A CA 1
ATOM 729 C C . VAL A 1 99 ? -11.005 4.335 20.312 1.00 94.44 99 VAL A C 1
ATOM 731 O O . VAL A 1 99 ? -11.793 5.160 20.755 1.00 94.44 99 VAL A O 1
ATOM 734 N N . GLN A 1 100 ? -9.823 4.675 19.807 1.00 93.81 100 GLN A N 1
ATOM 735 C CA . GLN A 1 100 ? -9.286 6.034 19.808 1.00 93.81 100 GLN A CA 1
ATOM 736 C C . GLN A 1 100 ? -8.777 6.413 18.416 1.00 93.81 100 GLN A C 1
ATOM 738 O O . GLN A 1 100 ? -8.305 5.563 17.652 1.00 93.81 100 GLN A O 1
ATOM 743 N N . LEU A 1 101 ? -8.894 7.700 18.086 1.00 94.00 101 LEU A N 1
ATOM 744 C CA . LEU A 1 101 ? -8.252 8.305 16.923 1.00 94.00 101 LEU A CA 1
ATOM 745 C C . LEU A 1 101 ? -6.924 8.908 17.380 1.00 94.00 101 LEU A C 1
ATOM 747 O O . LEU A 1 101 ? -6.913 9.889 18.118 1.00 94.00 101 LEU A O 1
ATOM 751 N N . ASN A 1 102 ? -5.822 8.334 16.916 1.00 91.12 102 ASN A N 1
ATOM 752 C CA . ASN A 1 102 ? -4.478 8.752 17.286 1.00 91.12 102 ASN A CA 1
ATOM 753 C C . ASN A 1 102 ? -3.804 9.491 16.132 1.00 91.12 102 ASN A C 1
ATOM 755 O O . ASN A 1 102 ? -4.038 9.197 14.954 1.00 91.12 102 ASN A O 1
ATOM 759 N N . LEU A 1 103 ? -2.927 10.428 16.486 1.00 89.06 103 LEU A N 1
ATOM 760 C CA . LEU A 1 103 ? -1.962 11.008 15.561 1.00 89.06 103 LEU A CA 1
ATOM 761 C C . LEU A 1 103 ? -0.701 10.144 15.545 1.00 89.06 103 LEU A C 1
ATOM 763 O O . LEU A 1 103 ? -0.218 9.710 16.589 1.00 89.06 103 LEU A O 1
ATOM 767 N N . ARG A 1 104 ? -0.166 9.915 14.352 1.00 83.06 104 ARG A N 1
ATOM 768 C CA . ARG A 1 104 ? 1.039 9.123 14.104 1.00 83.06 104 ARG A CA 1
ATOM 769 C C . ARG A 1 104 ? 1.926 9.825 13.089 1.00 83.06 104 ARG A C 1
ATOM 771 O O . ARG A 1 104 ? 1.447 10.544 12.215 1.00 83.06 104 ARG A O 1
ATOM 778 N N . ALA A 1 105 ? 3.225 9.573 13.171 1.00 82.06 105 ALA A N 1
ATOM 779 C CA . ALA A 1 105 ? 4.143 10.001 12.129 1.00 82.06 105 ALA A CA 1
ATOM 780 C C . ALA A 1 105 ? 3.943 9.148 10.855 1.00 82.06 105 ALA A C 1
ATOM 782 O O . ALA A 1 105 ? 3.679 7.942 10.946 1.00 82.06 105 ALA A O 1
ATOM 783 N N . PRO A 1 106 ? 4.084 9.741 9.658 1.00 82.12 106 PRO A N 1
ATOM 784 C CA . PRO A 1 106 ? 3.908 9.018 8.406 1.00 82.12 106 PRO A CA 1
ATOM 785 C C . PRO A 1 106 ? 5.027 7.978 8.257 1.00 82.12 106 PRO A C 1
ATOM 787 O O . PRO A 1 106 ? 6.206 8.284 8.441 1.00 82.12 106 PRO A O 1
ATOM 790 N N . GLY A 1 107 ? 4.662 6.735 7.939 1.00 76.56 107 GLY A N 1
ATOM 791 C CA . GLY A 1 107 ? 5.624 5.641 7.779 1.00 76.56 107 GLY A CA 1
ATOM 792 C C . GLY A 1 107 ? 6.065 4.936 9.057 1.00 76.56 107 GLY A C 1
ATOM 793 O O . GLY A 1 107 ? 6.916 4.052 8.985 1.00 76.56 107 GLY A O 1
ATOM 794 N N . VAL A 1 108 ? 5.473 5.262 10.210 1.00 76.81 108 VAL A N 1
ATOM 795 C CA . VAL A 1 108 ? 5.797 4.594 11.481 1.00 76.81 108 VAL A CA 1
ATOM 796 C C . VAL A 1 108 ? 5.644 3.064 11.406 1.00 76.81 108 VAL A C 1
ATOM 798 O O . VAL A 1 108 ? 6.440 2.355 12.010 1.00 76.81 108 VAL A O 1
ATOM 801 N N . ASP A 1 109 ? 4.725 2.542 10.578 1.00 76.50 109 ASP A N 1
ATOM 802 C CA . ASP A 1 109 ? 4.530 1.092 10.373 1.00 76.50 109 ASP A CA 1
ATOM 803 C C . ASP A 1 109 ? 5.779 0.369 9.834 1.00 76.50 109 ASP A C 1
ATOM 805 O O . ASP A 1 109 ? 5.913 -0.844 10.026 1.00 76.50 109 ASP A O 1
ATOM 809 N N . PHE A 1 110 ? 6.684 1.098 9.173 1.00 74.44 110 PHE A N 1
ATOM 810 C CA . PHE A 1 110 ? 7.927 0.580 8.590 1.00 74.44 110 PHE A CA 1
ATOM 811 C C . PHE A 1 110 ? 9.137 0.720 9.530 1.00 74.44 110 PHE A C 1
ATOM 813 O O . PHE A 1 110 ? 10.239 0.300 9.183 1.00 74.44 110 PHE A O 1
ATOM 820 N N . GLY A 1 111 ? 8.940 1.279 10.728 1.00 66.62 111 GLY A N 1
ATOM 821 C CA . GLY A 1 111 ? 9.962 1.401 11.771 1.00 66.62 111 GLY A CA 1
ATOM 822 C C . GLY A 1 111 ? 10.833 2.658 11.701 1.00 66.62 111 GLY A C 1
ATOM 823 O O . GLY A 1 111 ? 11.669 2.864 12.579 1.00 66.62 111 GLY A O 1
ATOM 824 N N . TYR A 1 112 ? 10.622 3.525 10.710 1.00 64.88 112 TYR A N 1
ATOM 825 C CA . TYR A 1 112 ? 11.269 4.831 10.623 1.00 64.88 112 TYR A CA 1
ATOM 826 C C . TYR A 1 112 ? 10.280 5.861 10.058 1.00 64.88 112 TYR A C 1
ATOM 828 O O . TYR A 1 112 ? 9.752 5.674 8.961 1.00 64.88 112 TYR A O 1
ATOM 836 N N . PRO A 1 113 ? 9.979 6.944 10.792 1.00 64.31 113 PRO A N 1
ATOM 837 C CA . PRO A 1 113 ? 9.104 7.989 10.278 1.00 64.31 113 PRO A CA 1
ATOM 838 C C . PRO A 1 113 ? 9.788 8.706 9.102 1.00 64.31 113 PRO A C 1
ATOM 840 O O . PRO A 1 113 ? 10.797 9.383 9.287 1.00 64.31 113 PRO A O 1
ATOM 843 N N . PHE A 1 114 ? 9.249 8.550 7.886 1.00 65.44 114 PHE A N 1
ATOM 844 C CA . PHE A 1 114 ? 9.884 9.032 6.646 1.00 65.44 114 PHE A CA 1
ATOM 845 C C . PHE A 1 114 ? 10.010 10.559 6.584 1.00 65.44 114 PHE A C 1
ATOM 847 O O . PHE A 1 114 ? 10.991 11.072 6.057 1.00 65.44 114 PHE A O 1
ATOM 854 N N . LEU A 1 115 ? 9.001 11.280 7.086 1.00 59.41 115 LEU A N 1
ATOM 855 C CA . LEU A 1 115 ? 8.888 12.735 6.912 1.00 59.41 115 LEU A CA 1
ATOM 856 C C . LEU A 1 115 ? 9.324 13.539 8.147 1.00 59.41 115 LEU A C 1
ATOM 858 O O . LEU A 1 115 ? 9.606 14.727 8.041 1.00 59.41 115 LEU A O 1
ATOM 862 N N . PHE A 1 116 ? 9.381 12.897 9.315 1.00 62.97 116 PHE A N 1
ATOM 863 C CA . PHE A 1 116 ? 9.743 13.524 10.584 1.00 62.97 116 PHE A CA 1
ATOM 864 C C . PHE A 1 116 ? 10.644 12.569 11.367 1.00 62.97 116 PHE A C 1
ATOM 866 O O . PHE A 1 116 ? 10.123 11.776 12.152 1.00 62.97 116 PHE A O 1
ATOM 873 N N . PRO A 1 117 ? 11.974 12.597 11.166 1.00 60.00 117 PRO A N 1
ATOM 874 C CA . PRO A 1 117 ? 12.897 11.803 11.966 1.00 60.00 117 PRO A CA 1
ATOM 875 C C . PRO A 1 117 ? 12.884 12.331 13.406 1.00 60.00 117 PRO A C 1
ATOM 877 O O . PRO A 1 117 ? 13.658 13.213 13.764 1.00 60.00 117 PRO A O 1
ATOM 880 N N . VAL A 1 118 ? 11.962 11.830 14.231 1.00 61.12 118 VAL A N 1
ATOM 881 C CA . VAL A 1 118 ? 11.889 12.170 15.654 1.00 61.12 118 VAL A CA 1
ATOM 882 C C . VAL A 1 118 ? 12.855 11.241 16.401 1.00 61.12 118 VAL A C 1
ATOM 884 O O . VAL A 1 118 ? 12.633 10.022 16.416 1.00 61.12 118 VAL A O 1
ATOM 887 N N . PRO A 1 119 ? 13.936 11.768 17.010 1.00 54.06 119 PRO A N 1
ATOM 888 C CA . PRO A 1 119 ? 14.896 10.954 17.751 1.00 54.06 119 PRO A CA 1
ATOM 889 C C . PRO A 1 119 ? 14.188 10.129 18.836 1.00 54.06 119 PRO A C 1
ATOM 891 O O . PRO A 1 119 ? 13.357 10.655 19.570 1.00 54.06 119 PRO A O 1
ATOM 894 N N . GLY A 1 120 ? 14.494 8.830 18.928 1.00 56.19 120 GLY A N 1
ATOM 895 C CA . GLY A 1 120 ? 13.899 7.931 19.929 1.00 56.19 120 GLY A CA 1
ATOM 896 C C . GLY A 1 120 ? 12.534 7.325 19.570 1.00 56.19 120 GLY A C 1
ATOM 897 O O . GLY A 1 120 ? 11.975 6.600 20.386 1.00 56.19 120 GLY A O 1
ATOM 898 N N . THR A 1 121 ? 12.004 7.560 18.362 1.00 55.59 121 THR A N 1
ATOM 899 C CA . THR A 1 121 ? 10.712 7.003 17.897 1.00 55.59 121 THR A CA 1
ATOM 900 C C . THR A 1 121 ? 10.876 5.847 16.903 1.00 55.59 121 THR A C 1
ATOM 902 O O . THR A 1 121 ? 10.190 5.750 15.890 1.00 55.59 121 THR A O 1
ATOM 905 N N . SER A 1 122 ? 11.803 4.930 17.174 1.00 52.78 122 SER A N 1
ATOM 906 C CA . SER A 1 122 ? 11.844 3.653 16.458 1.00 52.78 122 SER A CA 1
ATOM 907 C C . SER A 1 122 ? 10.755 2.741 17.022 1.00 52.78 122 SER A C 1
ATOM 909 O O . SER A 1 122 ? 10.873 2.261 18.151 1.00 52.78 122 SER A O 1
ATOM 911 N N . SER A 1 123 ? 9.689 2.500 16.263 1.00 57.78 123 SER A N 1
ATOM 912 C CA . SER A 1 123 ? 8.752 1.423 16.592 1.00 57.78 123 SER A CA 1
ATOM 913 C C . SER A 1 123 ? 9.169 0.149 15.862 1.00 57.78 123 SER A C 1
ATOM 915 O O . SER A 1 123 ? 9.786 0.202 14.798 1.00 57.78 123 SER A O 1
ATOM 917 N N . ALA A 1 124 ? 8.882 -1.014 16.450 1.00 60.66 124 ALA A N 1
ATOM 918 C CA . ALA A 1 124 ? 9.062 -2.271 15.736 1.00 60.66 124 ALA A CA 1
ATOM 919 C C . ALA A 1 124 ? 8.201 -2.238 14.458 1.00 60.66 124 ALA A C 1
ATOM 921 O O . ALA A 1 124 ? 7.043 -1.824 14.557 1.00 60.66 124 ALA A O 1
ATOM 922 N N . PRO A 1 125 ? 8.716 -2.671 13.291 1.00 68.69 125 PRO A N 1
ATOM 923 C CA . PRO A 1 125 ? 7.924 -2.732 12.069 1.00 68.69 125 PRO A CA 1
ATOM 924 C C . PRO A 1 125 ? 6.653 -3.553 12.312 1.00 68.69 125 PRO A C 1
ATOM 926 O O . PRO A 1 125 ? 6.719 -4.734 12.654 1.00 68.69 125 PRO A O 1
ATOM 929 N N . GLN A 1 126 ? 5.493 -2.913 12.182 1.00 71.06 126 GLN A N 1
ATOM 930 C CA . GLN A 1 126 ? 4.186 -3.562 12.368 1.00 71.06 126 GLN A CA 1
ATOM 931 C C . GLN A 1 126 ? 3.611 -4.038 11.032 1.00 71.06 126 GLN A C 1
ATOM 933 O O . GLN A 1 126 ? 2.715 -4.886 10.986 1.00 71.06 126 GLN A O 1
ATOM 938 N N . HIS A 1 127 ? 4.163 -3.509 9.942 1.00 76.81 127 HIS A N 1
ATOM 939 C CA . HIS A 1 127 ? 3.810 -3.855 8.585 1.00 76.81 127 HIS A CA 1
ATOM 940 C C . HIS A 1 127 ? 4.170 -5.313 8.243 1.00 76.81 127 HIS A C 1
ATOM 942 O O . HIS A 1 127 ? 5.263 -5.794 8.541 1.00 76.81 127 HIS A O 1
ATOM 948 N N . GLN A 1 128 ? 3.251 -6.013 7.571 1.00 78.94 128 GLN A N 1
ATOM 949 C CA . GLN A 1 128 ? 3.524 -7.320 6.975 1.00 78.94 128 GLN A CA 1
ATOM 950 C C . GLN A 1 128 ? 3.906 -7.173 5.492 1.00 78.94 128 GLN A C 1
ATOM 952 O O . GLN A 1 128 ? 3.016 -6.899 4.680 1.00 78.94 128 GLN A O 1
ATOM 957 N N . PRO A 1 129 ? 5.187 -7.376 5.127 1.00 80.12 129 PRO A N 1
ATOM 958 C CA . PRO A 1 129 ? 5.665 -7.225 3.756 1.00 80.12 129 PRO A CA 1
ATOM 959 C C . PRO A 1 129 ? 4.945 -8.191 2.821 1.00 80.12 129 PRO A C 1
ATOM 961 O O . PRO A 1 129 ? 4.789 -9.376 3.127 1.00 80.12 129 PRO A O 1
ATOM 964 N N . SER A 1 130 ? 4.505 -7.694 1.665 1.00 88.06 130 SER A N 1
ATOM 965 C CA . SER A 1 130 ? 3.793 -8.521 0.692 1.00 88.06 130 SER A CA 1
ATOM 966 C C . SER A 1 130 ? 4.190 -8.211 -0.747 1.00 88.06 130 SER A C 1
ATOM 968 O O . SER A 1 130 ? 4.352 -7.061 -1.146 1.00 88.06 130 SER A O 1
ATOM 970 N N . ALA A 1 131 ? 4.348 -9.265 -1.549 1.00 89.75 131 ALA A N 1
ATOM 971 C CA . ALA A 1 131 ? 4.851 -9.142 -2.915 1.00 89.75 131 ALA A CA 1
ATOM 972 C C . ALA A 1 131 ? 3.888 -8.376 -3.836 1.00 89.75 131 ALA A C 1
ATOM 974 O O . ALA A 1 131 ? 4.334 -7.602 -4.676 1.00 89.75 131 ALA A O 1
ATOM 975 N N . HIS A 1 132 ? 2.571 -8.549 -3.670 1.00 89.31 132 HIS A N 1
ATOM 976 C CA . HIS A 1 132 ? 1.576 -7.858 -4.500 1.00 89.31 132 HIS A CA 1
ATOM 977 C C . HIS A 1 132 ? 1.536 -6.350 -4.231 1.00 89.31 132 HIS A C 1
ATOM 979 O O . HIS A 1 132 ? 1.276 -5.577 -5.144 1.00 89.31 132 HIS A O 1
ATOM 985 N N . GLU A 1 133 ? 1.822 -5.922 -3.001 1.00 89.62 133 GLU A N 1
ATOM 986 C CA . GLU A 1 133 ? 1.953 -4.506 -2.656 1.00 89.62 133 GLU A CA 1
ATOM 987 C C . GLU A 1 133 ? 3.188 -3.882 -3.299 1.00 89.62 133 GLU A C 1
ATOM 989 O O . GLU A 1 133 ? 3.089 -2.799 -3.863 1.00 89.62 133 GLU A O 1
ATOM 994 N N . VAL A 1 134 ? 4.329 -4.575 -3.262 1.00 91.00 134 VAL A N 1
ATOM 995 C CA . VAL A 1 134 ? 5.562 -4.123 -3.923 1.00 91.00 134 VAL A CA 1
ATOM 996 C C . VAL A 1 134 ? 5.405 -4.101 -5.446 1.00 91.00 134 VAL A C 1
ATOM 998 O O . VAL A 1 134 ? 5.842 -3.159 -6.103 1.00 91.00 134 VAL A O 1
ATOM 1001 N N . ALA A 1 135 ? 4.727 -5.096 -6.021 1.00 92.06 135 ALA A N 1
ATOM 1002 C CA . ALA A 1 135 ? 4.403 -5.091 -7.444 1.00 92.06 135 ALA A CA 1
ATOM 1003 C C . ALA A 1 135 ? 3.513 -3.893 -7.803 1.00 92.06 135 ALA A C 1
ATOM 1005 O O . ALA A 1 135 ? 3.804 -3.181 -8.759 1.00 92.06 135 ALA A O 1
ATOM 1006 N N . LEU A 1 136 ? 2.466 -3.629 -7.012 1.00 91.81 136 LEU A N 1
ATOM 1007 C CA . LEU A 1 136 ? 1.599 -2.468 -7.206 1.00 91.81 136 LEU A CA 1
ATOM 1008 C C . LEU A 1 136 ? 2.368 -1.149 -7.052 1.00 91.81 136 LEU A C 1
ATOM 1010 O O . LEU A 1 136 ? 2.184 -0.252 -7.864 1.00 91.81 136 LEU A O 1
ATOM 1014 N N . LEU A 1 137 ? 3.253 -1.048 -6.060 1.00 92.06 137 LEU A N 1
ATOM 1015 C CA . LEU A 1 137 ? 4.121 0.107 -5.840 1.00 92.06 137 LEU A CA 1
ATOM 1016 C C . LEU A 1 137 ? 4.940 0.444 -7.096 1.00 92.06 137 LEU A C 1
ATOM 1018 O O . LEU A 1 137 ? 4.910 1.581 -7.568 1.00 92.06 137 LEU A O 1
ATOM 1022 N N . PHE A 1 138 ? 5.641 -0.540 -7.665 1.00 93.12 138 PHE A N 1
ATOM 1023 C CA . PHE A 1 138 ? 6.448 -0.319 -8.867 1.00 93.12 138 PHE A CA 1
ATOM 1024 C C . PHE A 1 138 ? 5.603 -0.113 -10.123 1.00 93.12 138 PHE A C 1
ATOM 1026 O O . PHE A 1 138 ? 5.989 0.685 -10.971 1.00 93.12 138 PHE A O 1
ATOM 1033 N N . LEU A 1 139 ? 4.437 -0.758 -10.225 1.00 92.69 139 LEU A N 1
ATOM 1034 C CA . LEU A 1 139 ? 3.488 -0.496 -11.308 1.00 92.69 139 LEU A CA 1
ATOM 1035 C C . LEU A 1 139 ? 2.983 0.950 -11.279 1.00 92.69 139 LEU A C 1
ATOM 1037 O O . LEU A 1 139 ? 2.893 1.571 -12.332 1.00 92.69 139 LEU A O 1
ATOM 1041 N N . LEU A 1 140 ? 2.683 1.499 -10.099 1.00 92.06 140 LEU A N 1
ATOM 1042 C CA . LEU A 1 140 ? 2.265 2.896 -9.951 1.00 92.06 140 LEU A CA 1
ATOM 1043 C C . LEU A 1 140 ? 3.398 3.861 -10.324 1.00 92.06 140 LEU A C 1
ATOM 1045 O O . LEU A 1 140 ? 3.170 4.806 -11.075 1.00 92.06 140 LEU A O 1
ATOM 1049 N N . MET A 1 141 ? 4.628 3.577 -9.886 1.00 90.94 141 MET A N 1
ATOM 1050 C CA . MET A 1 141 ? 5.815 4.335 -10.303 1.00 90.94 141 MET A CA 1
ATOM 1051 C C . MET A 1 141 ? 6.014 4.292 -11.830 1.00 90.94 141 MET A C 1
ATOM 1053 O O . MET A 1 141 ? 6.251 5.315 -12.466 1.00 90.94 141 MET A O 1
ATOM 1057 N N . GLY A 1 142 ? 5.887 3.112 -12.440 1.00 91.69 142 GLY A N 1
ATOM 1058 C CA . GLY A 1 142 ? 6.041 2.931 -13.884 1.00 91.69 142 GLY A CA 1
ATOM 1059 C C . GLY A 1 142 ? 4.889 3.534 -14.693 1.00 91.69 142 GLY A C 1
ATOM 1060 O O . GLY A 1 142 ? 5.084 3.967 -15.827 1.00 91.69 142 GLY A O 1
ATOM 1061 N N . ALA A 1 143 ? 3.690 3.626 -14.111 1.00 91.12 143 ALA A N 1
ATOM 1062 C CA . ALA A 1 143 ? 2.556 4.306 -14.727 1.00 91.12 143 ALA A CA 1
ATOM 1063 C C . ALA A 1 143 ? 2.805 5.817 -14.870 1.00 91.12 143 ALA A C 1
ATOM 1065 O O . ALA A 1 143 ? 2.409 6.395 -15.883 1.00 91.12 143 ALA A O 1
ATOM 1066 N N . ASN A 1 144 ? 3.515 6.440 -13.920 1.00 89.25 144 ASN A N 1
ATOM 1067 C CA . ASN A 1 144 ? 3.961 7.829 -14.055 1.00 89.25 144 ASN A CA 1
ATOM 1068 C C . ASN A 1 144 ? 4.899 7.985 -15.271 1.00 89.25 144 ASN A C 1
ATOM 1070 O O . ASN A 1 144 ? 4.672 8.843 -16.124 1.00 89.25 144 ASN A O 1
ATOM 1074 N N . LEU A 1 145 ? 5.860 7.066 -15.447 1.00 89.00 145 LEU A N 1
A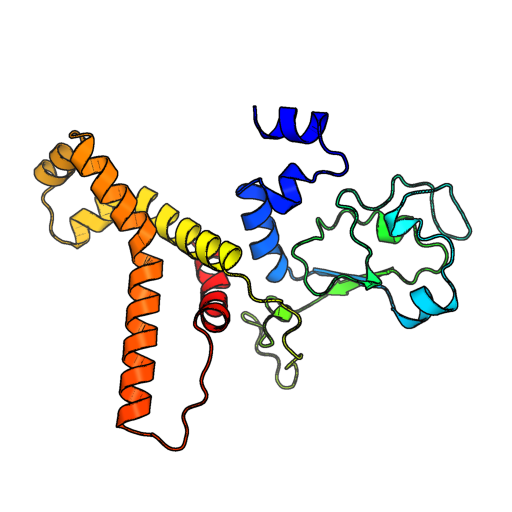TOM 1075 C CA . LEU A 1 145 ? 6.722 7.047 -16.637 1.00 89.00 145 LEU A CA 1
ATOM 1076 C C . LEU A 1 145 ? 5.928 6.868 -17.934 1.00 89.00 145 LEU A C 1
ATOM 1078 O O . LEU A 1 145 ? 6.249 7.516 -18.925 1.00 89.00 145 LEU A O 1
ATOM 1082 N N . CYS A 1 146 ? 4.877 6.040 -17.930 1.00 90.25 146 CYS A N 1
ATOM 1083 C CA . CYS A 1 146 ? 4.013 5.848 -19.099 1.00 90.25 146 CYS A CA 1
ATOM 1084 C C . CYS A 1 146 ? 3.356 7.151 -19.562 1.00 90.25 146 CYS A C 1
ATOM 1086 O O . CYS A 1 146 ? 3.284 7.412 -20.763 1.00 90.25 146 CYS A O 1
ATOM 1088 N N . HIS A 1 147 ? 2.908 7.981 -18.618 1.00 89.56 147 HIS A N 1
ATOM 1089 C CA . HIS A 1 147 ? 2.305 9.280 -18.920 1.00 89.56 147 HIS A CA 1
ATOM 1090 C C . HIS A 1 147 ? 3.307 10.250 -19.570 1.00 89.56 147 HIS A C 1
ATOM 1092 O O . HIS A 1 147 ? 2.928 11.066 -20.408 1.00 89.56 147 HIS A O 1
ATOM 1098 N N . HIS A 1 148 ? 4.593 10.105 -19.243 1.00 89.50 148 HIS A N 1
ATOM 1099 C CA . HIS A 1 148 ? 5.682 10.956 -19.721 1.00 89.50 148 HIS A CA 1
ATOM 1100 C C . HIS A 1 148 ? 6.601 10.277 -20.755 1.00 89.50 148 HIS A C 1
ATOM 1102 O O . HIS A 1 148 ? 7.701 10.769 -21.005 1.00 89.50 148 HIS A O 1
ATOM 1108 N N . ILE A 1 149 ? 6.164 9.187 -21.410 1.00 87.81 149 ILE A N 1
ATOM 1109 C CA . ILE A 1 149 ? 6.967 8.459 -22.418 1.00 87.81 149 ILE A CA 1
ATOM 1110 C C . ILE A 1 149 ? 7.584 9.385 -23.480 1.00 87.81 149 ILE A C 1
ATOM 1112 O O . ILE A 1 149 ? 8.784 9.253 -23.726 1.00 87.81 149 ILE A O 1
ATOM 1116 N N . PRO A 1 150 ? 6.844 10.327 -24.105 1.00 86.88 150 PRO A N 1
ATOM 1117 C CA . PRO A 1 150 ? 7.423 11.184 -25.139 1.00 86.88 150 PRO A CA 1
ATOM 1118 C C . PRO A 1 150 ? 8.573 12.051 -24.616 1.00 86.88 150 PRO A C 1
ATOM 1120 O O . PRO A 1 150 ? 9.573 12.232 -25.307 1.00 86.88 150 PRO A O 1
ATOM 1123 N N . ASP A 1 151 ? 8.455 12.561 -23.389 1.00 89.50 151 ASP A N 1
ATOM 1124 C CA . ASP A 1 151 ? 9.479 13.405 -22.771 1.00 89.50 151 ASP A CA 1
ATOM 1125 C C . ASP A 1 151 ? 10.697 12.579 -22.346 1.00 89.50 151 ASP A C 1
ATOM 1127 O O . ASP A 1 151 ? 11.834 13.004 -22.554 1.00 89.50 151 ASP A O 1
ATOM 1131 N N . VAL A 1 152 ? 10.473 11.366 -21.834 1.00 87.81 152 VAL A N 1
ATOM 1132 C CA . VAL A 1 152 ? 11.541 10.415 -21.495 1.00 87.81 152 VAL A CA 1
ATOM 1133 C C . VAL A 1 152 ? 12.325 10.006 -22.746 1.00 87.81 152 VAL A C 1
ATOM 1135 O O . VAL A 1 152 ? 13.554 10.043 -22.734 1.00 87.81 152 VAL A O 1
ATOM 1138 N N . LEU A 1 153 ? 11.652 9.676 -23.853 1.00 88.38 153 LEU A N 1
ATOM 1139 C CA . LEU A 1 153 ? 12.322 9.302 -25.106 1.00 88.38 153 LEU A CA 1
ATOM 1140 C C . LEU A 1 153 ? 13.142 10.459 -25.692 1.00 88.38 153 LEU A C 1
ATOM 1142 O O . LEU A 1 153 ? 14.261 10.239 -26.158 1.00 88.38 153 LEU A O 1
ATOM 1146 N N . ARG A 1 154 ? 12.644 11.699 -25.598 1.00 89.81 154 ARG A N 1
ATOM 1147 C CA . ARG A 1 154 ? 13.416 12.894 -25.984 1.00 89.81 154 ARG A CA 1
ATOM 1148 C C . ARG A 1 154 ? 14.685 13.054 -25.151 1.00 89.81 154 ARG A C 1
ATOM 1150 O O . ARG A 1 154 ? 15.732 13.363 -25.709 1.00 89.81 154 ARG A O 1
ATOM 1157 N N . GLN A 1 155 ? 14.618 12.817 -23.839 1.00 90.19 155 GLN A N 1
ATOM 1158 C CA . GLN A 1 155 ? 15.798 12.873 -22.963 1.00 90.19 155 GLN A CA 1
ATOM 1159 C C . GLN A 1 155 ? 16.826 11.780 -23.287 1.00 90.19 155 GLN A C 1
ATOM 1161 O O . GLN A 1 155 ? 18.024 12.000 -23.130 1.00 90.19 155 GLN A O 1
ATOM 1166 N N . VAL A 1 156 ? 16.370 10.625 -23.781 1.00 88.12 156 VAL A N 1
ATOM 1167 C CA . VAL A 1 156 ? 17.227 9.527 -24.267 1.00 88.12 156 VAL A CA 1
ATOM 1168 C C . VAL A 1 156 ? 17.812 9.822 -25.663 1.00 88.12 156 VAL A C 1
ATOM 1170 O O . VAL A 1 156 ? 18.673 9.087 -26.140 1.00 88.12 156 VAL A O 1
ATOM 1173 N N . GLY A 1 157 ? 17.406 10.925 -26.301 1.00 90.06 157 GLY A N 1
ATOM 1174 C CA . GLY A 1 157 ? 17.949 11.391 -27.577 1.00 90.06 157 GLY A CA 1
ATOM 1175 C C . GLY A 1 157 ? 17.189 10.899 -28.807 1.00 90.06 157 GLY A C 1
ATOM 1176 O O . GLY A 1 157 ? 17.757 10.886 -29.893 1.00 90.06 157 GLY A O 1
ATOM 1177 N N . TRP A 1 158 ? 15.931 10.471 -28.658 1.00 88.25 158 TRP A N 1
ATOM 1178 C CA . TRP A 1 158 ? 15.094 10.107 -29.802 1.00 88.25 158 TRP A CA 1
ATOM 1179 C C . TRP A 1 158 ? 14.519 11.349 -30.485 1.00 88.25 158 TRP A C 1
ATOM 1181 O O . TRP A 1 158 ? 13.964 12.238 -29.831 1.00 88.25 158 TRP A O 1
ATOM 1191 N N . ASP A 1 159 ? 14.590 11.372 -31.815 1.00 90.25 159 ASP A N 1
ATOM 1192 C CA . ASP A 1 159 ? 14.013 12.435 -32.634 1.00 90.25 159 ASP A CA 1
ATOM 1193 C C . ASP A 1 159 ? 12.480 12.401 -32.591 1.00 90.25 159 ASP A C 1
ATOM 1195 O O . ASP A 1 159 ? 11.868 11.331 -32.504 1.00 90.25 159 ASP A O 1
ATOM 1199 N N . ALA A 1 160 ? 11.839 13.565 -32.721 1.00 87.56 160 ALA A N 1
ATOM 1200 C CA . ALA A 1 160 ? 10.379 13.687 -32.663 1.00 87.56 160 ALA A CA 1
ATOM 1201 C C . ALA A 1 160 ? 9.654 12.780 -33.678 1.00 87.56 160 ALA A C 1
ATOM 1203 O O . ALA A 1 160 ? 8.624 12.187 -33.347 1.00 87.56 160 ALA A O 1
ATOM 1204 N N . ASP A 1 161 ? 10.226 12.612 -34.872 1.00 86.19 161 ASP A N 1
ATOM 1205 C CA . ASP A 1 161 ? 9.665 11.767 -35.928 1.00 86.19 161 ASP A CA 1
ATOM 1206 C C . ASP A 1 161 ? 9.711 10.283 -35.541 1.00 86.19 161 ASP A C 1
ATOM 1208 O O . ASP A 1 161 ? 8.706 9.578 -35.661 1.00 86.19 161 ASP A O 1
ATOM 1212 N N . SER A 1 162 ? 10.835 9.825 -34.977 1.00 85.19 162 SER A N 1
ATOM 1213 C CA . SER A 1 162 ? 11.005 8.445 -34.502 1.00 85.19 162 SER A CA 1
ATOM 1214 C C . SER A 1 162 ? 10.058 8.105 -33.347 1.00 85.19 162 SER A C 1
ATOM 1216 O O . SER A 1 162 ? 9.481 7.017 -33.318 1.00 85.19 162 SER A O 1
ATOM 1218 N N . ILE A 1 163 ? 9.826 9.065 -32.442 1.00 86.06 163 ILE A N 1
ATOM 1219 C CA . ILE A 1 163 ? 8.867 8.935 -31.342 1.00 86.06 163 ILE A CA 1
ATOM 1220 C C . ILE A 1 163 ? 7.456 8.809 -31.902 1.00 86.06 163 ILE A C 1
ATOM 1222 O O . ILE A 1 163 ? 6.728 7.908 -31.502 1.00 86.06 163 ILE A O 1
ATOM 1226 N N . SER A 1 164 ? 7.064 9.675 -32.839 1.00 85.75 164 SER A N 1
ATOM 1227 C CA . SER A 1 164 ? 5.721 9.632 -33.425 1.00 85.75 164 SER A CA 1
ATOM 1228 C C . SER A 1 164 ? 5.448 8.324 -34.176 1.00 85.75 164 SER A C 1
ATOM 1230 O O . SER A 1 164 ? 4.348 7.789 -34.082 1.00 85.75 164 SER A O 1
ATOM 1232 N N . LEU A 1 165 ? 6.461 7.771 -34.851 1.00 87.38 165 LEU A N 1
ATOM 1233 C CA . LEU A 1 165 ? 6.370 6.514 -35.590 1.00 87.38 165 LEU A CA 1
ATOM 1234 C C . LEU A 1 165 ? 6.281 5.302 -34.649 1.00 87.38 165 LEU A C 1
ATOM 1236 O O . LEU A 1 165 ? 5.408 4.446 -34.810 1.00 87.38 165 LEU A O 1
ATOM 1240 N N . ALA A 1 166 ? 7.144 5.252 -33.630 1.00 84.38 166 ALA A N 1
ATOM 1241 C CA . ALA A 1 166 ? 7.097 4.221 -32.592 1.00 84.38 166 ALA A CA 1
ATOM 1242 C C . ALA A 1 166 ? 5.796 4.296 -31.777 1.00 84.38 166 ALA A C 1
ATOM 1244 O O . ALA A 1 166 ? 5.254 3.266 -31.377 1.00 84.38 166 ALA A O 1
ATOM 1245 N N . LEU A 1 167 ? 5.271 5.513 -31.600 1.00 84.62 167 LEU A N 1
ATOM 1246 C CA . LEU A 1 167 ? 3.961 5.800 -31.034 1.00 84.62 167 LEU A CA 1
ATOM 1247 C C . LEU A 1 167 ? 2.832 5.834 -32.087 1.00 84.62 167 LEU A C 1
ATOM 1249 O O . LEU A 1 167 ? 1.774 6.424 -31.853 1.00 84.62 167 LEU A O 1
ATOM 1253 N N . GLN A 1 168 ? 2.961 5.153 -33.218 1.00 89.38 168 GLN A N 1
ATOM 1254 C CA . GLN A 1 168 ? 1.822 4.824 -34.087 1.00 89.38 168 GLN A CA 1
ATOM 1255 C C . GLN A 1 168 ? 1.709 3.317 -34.293 1.00 89.38 168 GLN A C 1
ATOM 1257 O O . GLN A 1 168 ? 0.599 2.775 -34.324 1.00 89.38 168 GLN A O 1
ATOM 1262 N N . ASP A 1 169 ? 2.846 2.627 -34.366 1.00 92.19 169 ASP A N 1
ATOM 1263 C CA . ASP A 1 169 ? 2.885 1.175 -34.426 1.00 92.19 169 ASP A CA 1
ATOM 1264 C C . ASP A 1 169 ? 2.423 0.536 -33.104 1.00 92.19 169 ASP A C 1
ATOM 1266 O O . ASP A 1 169 ? 3.017 0.727 -32.042 1.00 92.19 169 ASP A O 1
ATOM 1270 N N . LYS A 1 170 ? 1.354 -0.269 -33.165 1.00 90.88 170 LYS A N 1
ATOM 1271 C CA . LYS A 1 170 ? 0.758 -0.904 -31.976 1.00 90.88 170 LYS A CA 1
ATOM 1272 C C . LYS A 1 170 ? 1.749 -1.804 -31.234 1.00 90.88 170 LYS A C 1
ATOM 1274 O O . LYS A 1 170 ? 1.671 -1.889 -30.011 1.00 90.88 170 LYS A O 1
ATOM 1279 N N . GLY A 1 171 ? 2.649 -2.483 -31.949 1.00 93.19 171 GLY A N 1
ATOM 1280 C CA . GLY A 1 171 ? 3.641 -3.371 -31.338 1.00 93.19 171 GLY A CA 1
ATOM 1281 C C . GLY A 1 171 ? 4.666 -2.590 -30.519 1.00 93.19 171 GLY A C 1
ATOM 1282 O O . GLY A 1 171 ? 4.866 -2.871 -29.335 1.00 93.19 171 GLY A O 1
ATOM 1283 N N . SER A 1 172 ? 5.247 -1.565 -31.137 1.00 89.62 172 SER A N 1
ATOM 1284 C CA . SER A 1 172 ? 6.240 -0.673 -30.533 1.00 89.62 172 SER A CA 1
ATOM 1285 C C . SER A 1 172 ? 5.673 0.076 -29.325 1.00 89.62 172 SER A C 1
ATOM 1287 O O . SER A 1 172 ? 6.303 0.109 -28.270 1.00 89.62 172 SER A O 1
ATOM 1289 N N . HIS A 1 173 ? 4.437 0.566 -29.420 1.00 90.06 173 HIS A N 1
ATOM 1290 C CA . HIS A 1 173 ? 3.695 1.150 -28.298 1.00 90.06 173 HIS A CA 1
ATOM 1291 C C . HIS A 1 173 ? 3.551 0.236 -27.088 1.00 90.06 173 HIS A C 1
ATOM 1293 O O . HIS A 1 173 ? 3.796 0.652 -25.953 1.00 90.06 173 HIS A O 1
ATOM 1299 N N . ILE A 1 174 ? 3.112 -1.006 -27.320 1.00 92.81 174 ILE A N 1
ATOM 1300 C CA . ILE A 1 174 ? 2.912 -1.982 -26.246 1.00 92.81 174 ILE A CA 1
ATOM 1301 C C . ILE A 1 174 ? 4.262 -2.304 -25.603 1.00 92.81 174 ILE A C 1
ATOM 1303 O O . ILE A 1 174 ? 4.363 -2.315 -24.377 1.00 92.81 174 ILE A O 1
ATOM 1307 N N . ALA A 1 175 ? 5.304 -2.508 -26.412 1.00 92.88 175 ALA A N 1
ATOM 1308 C CA . ALA A 1 175 ? 6.651 -2.778 -25.923 1.00 92.88 175 ALA A CA 1
ATOM 1309 C C . ALA A 1 175 ? 7.207 -1.615 -25.084 1.00 92.88 175 ALA A C 1
ATOM 1311 O O . ALA A 1 175 ? 7.707 -1.845 -23.983 1.00 92.88 175 ALA A O 1
ATOM 1312 N N . LEU A 1 176 ? 7.061 -0.372 -25.557 1.00 91.75 176 LEU A N 1
ATOM 1313 C CA . LEU A 1 176 ? 7.481 0.834 -24.838 1.00 91.75 176 LEU A CA 1
ATOM 1314 C C . LEU A 1 176 ? 6.721 1.008 -23.520 1.00 91.75 176 LEU A C 1
ATOM 1316 O O . LEU A 1 176 ? 7.330 1.301 -22.494 1.00 91.75 176 LEU A O 1
ATOM 1320 N N . SER A 1 177 ? 5.411 0.763 -23.522 1.00 92.94 177 SER A N 1
ATOM 1321 C CA . SER A 1 177 ? 4.583 0.851 -22.314 1.00 92.94 177 SER A CA 1
ATOM 1322 C C . SER A 1 177 ? 4.959 -0.222 -21.288 1.00 92.94 177 SER A C 1
ATOM 1324 O O . SER A 1 177 ? 5.094 0.073 -20.103 1.00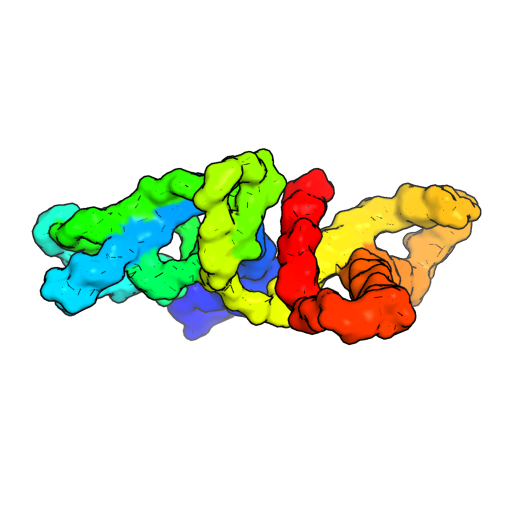 92.94 177 SER A O 1
ATOM 1326 N N . LEU A 1 178 ? 5.182 -1.467 -21.725 1.00 94.31 178 LEU A N 1
ATOM 1327 C CA . LEU A 1 178 ? 5.644 -2.547 -20.846 1.00 94.31 178 LEU A CA 1
ATOM 1328 C C . LEU A 1 178 ? 7.036 -2.258 -20.276 1.00 94.31 178 LEU A C 1
ATOM 1330 O O . LEU A 1 178 ? 7.267 -2.484 -19.088 1.00 94.31 178 LEU A O 1
ATOM 1334 N N . ALA A 1 179 ? 7.943 -1.726 -21.099 1.00 93.12 179 ALA A N 1
ATOM 1335 C CA . ALA A 1 179 ? 9.271 -1.320 -20.657 1.00 93.12 179 ALA A CA 1
ATOM 1336 C C . ALA A 1 179 ? 9.191 -0.194 -19.616 1.00 93.12 179 ALA A C 1
ATOM 1338 O O . ALA A 1 179 ? 9.820 -0.303 -18.566 1.00 93.12 179 ALA A O 1
ATOM 1339 N N . ALA A 1 180 ? 8.373 0.835 -19.852 1.00 92.94 180 ALA A N 1
ATOM 1340 C CA . ALA A 1 180 ? 8.165 1.935 -18.911 1.00 92.94 180 ALA A CA 1
ATOM 1341 C C . ALA A 1 180 ? 7.544 1.463 -17.581 1.00 92.94 180 ALA A C 1
ATOM 1343 O O . ALA A 1 180 ? 7.997 1.874 -16.513 1.00 92.94 180 ALA A O 1
ATOM 1344 N N . LEU A 1 181 ? 6.569 0.546 -17.625 1.00 94.00 181 LEU A N 1
ATOM 1345 C CA . LEU A 1 181 ? 5.971 -0.056 -16.425 1.00 94.00 181 LEU A 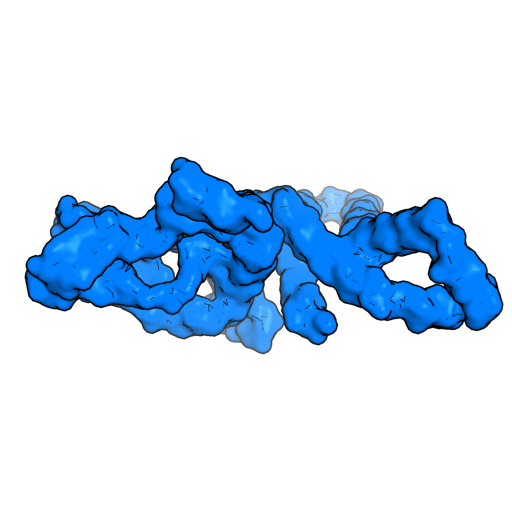CA 1
ATOM 1346 C C . LEU A 1 181 ? 6.979 -0.881 -15.611 1.00 94.00 181 LEU A C 1
ATOM 1348 O O . LEU A 1 181 ? 6.968 -0.827 -14.382 1.00 94.00 181 LEU A O 1
ATOM 1352 N N . ALA A 1 182 ? 7.840 -1.653 -16.279 1.00 94.44 182 ALA A N 1
ATOM 1353 C CA . ALA A 1 182 ? 8.810 -2.528 -15.620 1.00 94.44 182 ALA A CA 1
ATOM 1354 C C . ALA A 1 182 ? 10.085 -1.798 -15.160 1.00 94.44 182 ALA A C 1
ATOM 1356 O O . ALA A 1 182 ? 10.732 -2.243 -14.208 1.00 94.44 182 ALA A O 1
ATOM 1357 N N . ALA A 1 183 ? 10.443 -0.685 -15.809 1.00 93.12 183 ALA A N 1
ATOM 1358 C CA . ALA A 1 183 ? 11.687 0.050 -15.592 1.00 93.12 183 ALA A CA 1
ATOM 1359 C C . ALA A 1 183 ? 12.019 0.329 -14.112 1.00 93.12 183 ALA A C 1
ATOM 1361 O O . ALA A 1 183 ? 13.100 -0.078 -13.686 1.00 93.12 183 ALA A O 1
ATOM 1362 N N . PRO A 1 184 ? 11.149 0.950 -13.289 1.00 92.38 184 PRO A N 1
ATOM 1363 C CA . PRO A 1 184 ? 11.515 1.291 -11.913 1.00 92.38 184 PRO A CA 1
ATOM 1364 C C . PRO A 1 184 ? 11.777 0.049 -11.057 1.00 92.38 184 PRO A C 1
ATOM 1366 O O . PRO A 1 184 ? 12.748 0.018 -10.304 1.00 92.38 184 PRO A O 1
ATOM 1369 N N . GLY A 1 185 ? 10.962 -1.000 -11.212 1.00 92.19 185 GLY A N 1
ATOM 1370 C CA . GLY A 1 185 ? 11.153 -2.259 -10.490 1.00 92.19 185 GLY A CA 1
ATOM 1371 C C . GLY A 1 185 ? 12.461 -2.953 -10.874 1.00 92.19 185 GLY A C 1
ATOM 1372 O O . GLY A 1 185 ? 13.203 -3.390 -9.995 1.00 92.19 185 GLY A O 1
ATOM 1373 N N . VAL A 1 186 ? 12.781 -3.003 -12.173 1.00 93.62 186 VAL A N 1
ATOM 1374 C CA . VAL A 1 186 ? 14.030 -3.599 -12.676 1.00 93.62 186 VAL A CA 1
ATOM 1375 C C . VAL A 1 186 ? 15.249 -2.798 -12.220 1.00 93.62 186 VAL A C 1
ATOM 1377 O O . VAL A 1 186 ? 16.202 -3.390 -11.720 1.00 93.62 186 VAL A O 1
ATOM 1380 N N . ILE A 1 187 ? 15.221 -1.467 -12.335 1.00 92.75 187 ILE A N 1
ATOM 1381 C CA . ILE A 1 187 ? 16.333 -0.592 -11.930 1.00 92.75 187 ILE A CA 1
ATOM 1382 C C . ILE A 1 187 ? 16.635 -0.761 -10.437 1.00 92.75 187 ILE A C 1
ATOM 1384 O O . ILE A 1 187 ? 17.788 -0.973 -10.063 1.00 92.75 187 ILE A O 1
ATOM 1388 N N . ILE A 1 188 ? 15.605 -0.717 -9.588 1.00 91.69 188 ILE A N 1
ATOM 1389 C CA . ILE A 1 188 ? 15.766 -0.839 -8.133 1.00 91.69 188 ILE A CA 1
ATOM 1390 C C . ILE A 1 188 ? 16.252 -2.245 -7.754 1.00 91.69 188 ILE A C 1
ATOM 1392 O O . ILE A 1 188 ? 17.145 -2.379 -6.918 1.00 91.69 188 ILE A O 1
ATOM 1396 N N . PHE A 1 189 ? 15.734 -3.293 -8.401 1.00 91.88 189 PHE A N 1
ATOM 1397 C CA . PHE A 1 189 ? 16.187 -4.668 -8.179 1.00 91.88 189 PHE A CA 1
ATOM 1398 C C . PHE A 1 189 ? 17.649 -4.892 -8.591 1.00 91.88 189 PHE A C 1
ATOM 1400 O O . PHE A 1 189 ? 18.410 -5.527 -7.855 1.00 91.88 189 PHE A O 1
ATOM 1407 N N . LEU A 1 190 ? 18.061 -4.363 -9.748 1.00 92.94 190 LEU A N 1
ATOM 1408 C CA . LEU A 1 190 ? 19.447 -4.446 -10.215 1.00 92.94 190 LEU A CA 1
ATOM 1409 C C . LEU A 1 190 ? 20.392 -3.689 -9.281 1.00 92.94 190 LEU A C 1
ATOM 1411 O O . LEU A 1 190 ? 21.456 -4.208 -8.946 1.00 92.94 190 LEU A O 1
ATOM 1415 N N . PHE A 1 191 ? 19.994 -2.497 -8.832 1.00 90.81 191 PHE A N 1
ATOM 1416 C CA . PHE A 1 191 ? 20.777 -1.705 -7.889 1.00 90.81 191 PHE A CA 1
ATOM 1417 C C . PHE A 1 191 ? 20.959 -2.430 -6.549 1.00 90.81 191 PHE A C 1
ATOM 1419 O O . PHE A 1 191 ? 22.087 -2.558 -6.078 1.00 90.81 191 PHE A O 1
ATOM 1426 N N . ASP A 1 192 ? 19.884 -2.972 -5.969 1.00 88.75 192 ASP A N 1
ATOM 1427 C CA . ASP A 1 192 ? 19.956 -3.755 -4.728 1.00 88.75 192 ASP A CA 1
ATOM 1428 C C . ASP A 1 192 ? 20.834 -5.007 -4.896 1.00 88.75 192 ASP A C 1
ATOM 1430 O O . ASP A 1 192 ? 21.722 -5.264 -4.084 1.00 88.75 192 ASP A O 1
ATOM 1434 N N . SER A 1 193 ? 20.675 -5.734 -6.005 1.00 88.94 193 SER A N 1
ATOM 1435 C CA . SER A 1 193 ? 21.498 -6.912 -6.315 1.00 88.94 193 SER A CA 1
ATOM 1436 C C . SER A 1 193 ? 22.987 -6.567 -6.438 1.00 88.94 193 SER A C 1
ATOM 1438 O O . SER A 1 193 ? 23.839 -7.285 -5.906 1.00 88.94 193 SER A O 1
ATOM 1440 N N . LEU A 1 194 ? 23.314 -5.454 -7.105 1.00 90.62 194 LEU A N 1
ATOM 1441 C CA . LEU A 1 194 ? 24.686 -4.967 -7.250 1.00 90.62 194 LEU A CA 1
ATOM 1442 C C . LEU A 1 194 ? 25.270 -4.538 -5.900 1.00 90.62 194 LEU A C 1
ATOM 1444 O O . LEU A 1 194 ? 26.410 -4.883 -5.590 1.00 90.62 194 LEU A O 1
ATOM 1448 N N . MET A 1 195 ? 24.488 -3.836 -5.078 1.00 86.44 195 MET A N 1
ATOM 1449 C CA . MET A 1 195 ? 24.909 -3.397 -3.748 1.00 86.44 195 MET A CA 1
ATOM 1450 C C . MET A 1 195 ? 25.150 -4.576 -2.808 1.00 86.44 195 MET A C 1
ATOM 1452 O O . MET A 1 195 ? 26.161 -4.601 -2.105 1.00 86.44 195 MET A O 1
ATOM 1456 N N . GLN A 1 196 ? 24.277 -5.584 -2.824 1.00 84.94 196 GLN A N 1
ATOM 1457 C CA . GLN A 1 196 ? 24.473 -6.809 -2.049 1.00 84.94 196 GLN A CA 1
ATOM 1458 C C . GLN A 1 196 ? 25.719 -7.574 -2.505 1.00 84.94 196 GLN A C 1
ATOM 1460 O O . GLN A 1 196 ? 26.482 -8.057 -1.665 1.00 84.94 196 GLN A O 1
ATOM 1465 N N . LEU A 1 197 ? 25.965 -7.649 -3.817 1.00 87.94 197 LEU A N 1
ATOM 1466 C CA . LEU A 1 197 ? 27.181 -8.250 -4.362 1.00 87.94 197 LEU A CA 1
ATOM 1467 C C . LEU A 1 197 ? 28.433 -7.480 -3.918 1.00 87.94 197 LEU A C 1
ATOM 1469 O O . LEU A 1 197 ? 29.383 -8.089 -3.430 1.00 87.94 197 LEU A O 1
ATOM 1473 N N . PHE A 1 198 ? 28.422 -6.152 -4.031 1.00 88.19 198 PHE A N 1
ATOM 1474 C CA . PHE A 1 198 ? 29.531 -5.287 -3.627 1.00 88.19 198 PHE A CA 1
ATOM 1475 C C . PHE A 1 198 ? 29.829 -5.404 -2.127 1.00 88.19 198 PHE A C 1
ATOM 1477 O O . PHE A 1 198 ? 30.977 -5.615 -1.738 1.00 88.19 198 PHE A O 1
ATOM 1484 N N . HIS A 1 199 ? 28.801 -5.369 -1.274 1.00 85.06 199 HIS A N 1
ATOM 1485 C CA . HIS A 1 199 ? 28.958 -5.582 0.166 1.00 85.06 199 HIS A CA 1
ATOM 1486 C C . HIS A 1 199 ? 29.513 -6.966 0.494 1.00 85.06 199 HIS A C 1
ATOM 1488 O O . HIS A 1 199 ? 30.401 -7.079 1.335 1.00 85.06 199 HIS A O 1
ATOM 1494 N N . LYS A 1 200 ? 29.041 -8.015 -0.186 1.00 86.81 200 LYS A N 1
ATOM 1495 C CA . LYS A 1 200 ? 29.567 -9.370 -0.002 1.00 86.81 200 LYS A CA 1
ATOM 1496 C C . LYS A 1 200 ? 31.054 -9.465 -0.366 1.00 86.81 200 LYS A C 1
ATOM 1498 O O . LYS A 1 200 ? 31.771 -10.236 0.265 1.00 86.81 200 LYS A O 1
ATOM 1503 N N . LEU 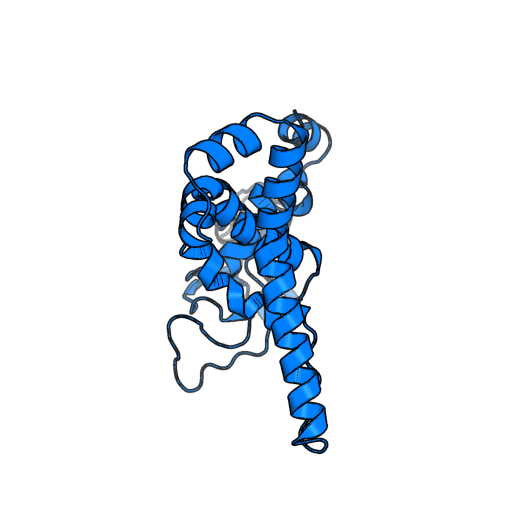A 1 201 ? 31.506 -8.695 -1.359 1.00 88.44 201 LEU A N 1
ATOM 1504 C CA . LEU A 1 201 ? 32.902 -8.667 -1.802 1.00 88.44 201 LEU A CA 1
ATOM 1505 C C . LEU A 1 201 ? 33.811 -7.844 -0.875 1.00 88.44 201 LEU A C 1
ATOM 1507 O O . LEU A 1 201 ? 34.909 -8.302 -0.572 1.00 88.44 201 LEU A O 1
ATOM 1511 N N . LEU A 1 202 ? 33.382 -6.661 -0.417 1.00 88.12 202 LEU A N 1
ATOM 1512 C CA . LEU A 1 202 ? 34.224 -5.788 0.418 1.00 88.12 202 LEU A CA 1
ATOM 1513 C C . LEU A 1 202 ? 34.111 -6.044 1.925 1.00 88.12 202 LEU A C 1
ATOM 1515 O O . LEU A 1 202 ? 35.086 -5.841 2.645 1.00 88.12 202 LEU A O 1
ATOM 1519 N N . TYR A 1 203 ? 32.948 -6.479 2.414 1.00 85.81 203 TYR A N 1
ATOM 1520 C CA . TYR A 1 203 ? 32.659 -6.606 3.846 1.00 85.81 203 TYR A CA 1
ATOM 1521 C C . TYR A 1 203 ? 31.892 -7.904 4.165 1.00 85.81 203 TYR A C 1
ATOM 1523 O O . TYR A 1 203 ? 30.746 -7.869 4.621 1.00 85.81 203 TYR A O 1
ATOM 1531 N N . PRO A 1 204 ? 32.511 -9.082 3.961 1.00 78.94 204 PRO A N 1
ATOM 1532 C CA . PRO A 1 204 ? 31.831 -10.370 4.116 1.00 78.94 204 PRO A CA 1
ATOM 1533 C C . PRO A 1 204 ? 31.344 -10.649 5.550 1.00 78.94 204 PRO A C 1
ATOM 1535 O O . PRO A 1 204 ? 30.415 -11.430 5.736 1.00 78.94 204 PRO A O 1
ATOM 1538 N N . SER A 1 205 ? 31.940 -10.016 6.565 1.00 78.12 205 SER A N 1
ATOM 1539 C CA . SER A 1 205 ? 31.628 -10.235 7.984 1.00 78.12 205 SER A CA 1
ATOM 1540 C C . SER A 1 205 ? 30.491 -9.367 8.544 1.00 78.12 205 SER A C 1
ATOM 1542 O O . SER A 1 205 ? 30.039 -9.634 9.655 1.00 78.12 205 SER A O 1
ATOM 1544 N N . SER A 1 206 ? 30.006 -8.356 7.812 1.00 76.19 206 SER A N 1
ATOM 1545 C CA . SER A 1 206 ? 28.959 -7.422 8.277 1.00 76.19 206 SER A CA 1
ATOM 1546 C C . SER A 1 206 ? 27.666 -7.470 7.452 1.00 76.19 206 SER A C 1
ATOM 1548 O O . SER A 1 206 ? 26.806 -6.594 7.581 1.00 76.19 206 SER A O 1
ATOM 1550 N N . LEU A 1 207 ? 27.496 -8.493 6.607 1.00 72.00 207 LEU A N 1
ATOM 1551 C CA . LEU A 1 207 ? 26.315 -8.631 5.760 1.00 72.00 207 LEU A CA 1
ATOM 1552 C C . LEU A 1 207 ? 25.066 -8.936 6.605 1.00 72.00 207 LEU A C 1
ATOM 1554 O O . LEU A 1 207 ? 24.919 -10.029 7.146 1.00 72.00 207 LEU A O 1
ATOM 1558 N N . ILE A 1 208 ? 24.134 -7.986 6.666 1.00 72.19 208 ILE A N 1
ATOM 1559 C CA . ILE A 1 208 ? 22.789 -8.211 7.205 1.00 72.19 208 ILE A CA 1
ATOM 1560 C C . ILE A 1 208 ? 21.875 -8.508 6.009 1.00 72.19 208 ILE A C 1
ATOM 1562 O O . ILE A 1 208 ? 21.525 -7.571 5.286 1.00 72.19 208 ILE A O 1
ATOM 1566 N N . PRO A 1 209 ? 21.498 -9.775 5.753 1.00 68.50 209 PRO A N 1
ATOM 1567 C CA . PRO A 1 209 ? 20.631 -10.108 4.631 1.00 68.50 209 PRO A CA 1
ATOM 1568 C C . PRO A 1 209 ? 19.246 -9.500 4.866 1.00 68.50 209 PRO A C 1
ATOM 1570 O O . PRO A 1 209 ? 18.528 -9.884 5.789 1.00 68.50 209 PRO A O 1
ATOM 1573 N N . ARG A 1 210 ? 18.869 -8.534 4.027 1.00 74.00 210 ARG A N 1
ATOM 1574 C CA . ARG A 1 210 ? 17.525 -7.949 3.997 1.00 74.00 210 ARG A CA 1
ATOM 1575 C C . ARG A 1 210 ? 16.807 -8.453 2.757 1.00 74.00 210 ARG A C 1
ATOM 1577 O O . ARG A 1 210 ? 17.418 -8.591 1.701 1.00 74.00 210 ARG A O 1
ATOM 1584 N N . LYS A 1 211 ? 15.514 -8.754 2.872 1.00 83.94 211 LYS A N 1
ATOM 1585 C CA . LYS A 1 211 ? 14.733 -9.160 1.703 1.00 83.94 211 LYS A CA 1
ATOM 1586 C C . LYS A 1 211 ? 14.421 -7.921 0.871 1.00 83.94 211 LYS A C 1
ATOM 1588 O O . LYS A 1 211 ? 14.051 -6.886 1.419 1.00 83.94 211 LYS A O 1
ATOM 1593 N N . PHE A 1 212 ? 14.487 -8.058 -0.451 1.00 85.12 212 PHE A N 1
ATOM 1594 C CA . PHE A 1 212 ? 14.142 -6.987 -1.391 1.00 85.12 212 PHE A CA 1
ATOM 1595 C C . PHE A 1 212 ? 12.754 -6.381 -1.125 1.00 85.12 212 PHE A C 1
ATOM 1597 O O . PHE A 1 212 ? 12.565 -5.171 -1.221 1.00 85.12 212 PHE A O 1
ATOM 1604 N N . ILE A 1 213 ? 11.788 -7.221 -0.732 1.00 85.25 213 ILE A N 1
ATOM 1605 C CA . ILE A 1 213 ? 10.420 -6.797 -0.405 1.00 85.25 213 ILE A CA 1
ATOM 1606 C C . ILE A 1 213 ? 10.428 -5.763 0.731 1.00 85.25 213 ILE A C 1
ATOM 1608 O O . ILE A 1 213 ? 9.724 -4.768 0.631 1.00 85.25 213 ILE A O 1
ATOM 1612 N N . ASP A 1 214 ? 11.259 -5.946 1.760 1.00 81.19 214 ASP A N 1
ATOM 1613 C CA . ASP A 1 214 ? 11.325 -5.033 2.909 1.00 81.19 214 ASP A CA 1
ATOM 1614 C C . ASP A 1 214 ? 11.936 -3.680 2.515 1.00 81.19 214 ASP A C 1
ATOM 1616 O O . ASP A 1 214 ? 11.464 -2.625 2.936 1.00 81.19 214 ASP A O 1
ATOM 1620 N N . ILE A 1 215 ? 12.965 -3.709 1.662 1.00 82.31 215 ILE A N 1
ATOM 1621 C CA . ILE A 1 215 ? 13.643 -2.508 1.153 1.00 82.31 215 ILE A CA 1
ATOM 1622 C C . ILE A 1 215 ? 12.724 -1.724 0.212 1.00 82.31 215 ILE A C 1
ATOM 1624 O O . ILE A 1 215 ? 12.725 -0.496 0.229 1.00 82.31 215 ILE A O 1
ATOM 1628 N N . SER A 1 216 ? 11.906 -2.418 -0.580 1.00 85.69 216 SER A N 1
ATOM 1629 C CA . SER A 1 216 ? 11.047 -1.801 -1.596 1.00 85.69 216 SER A CA 1
ATOM 1630 C C . SER A 1 216 ? 10.075 -0.771 -1.011 1.00 85.69 216 SER A C 1
ATOM 1632 O O . SER A 1 216 ? 9.797 0.242 -1.649 1.00 85.69 216 SER A O 1
ATOM 1634 N N . TYR A 1 217 ? 9.611 -0.956 0.228 1.00 83.31 217 TYR A N 1
ATOM 1635 C CA . TYR A 1 217 ? 8.735 0.015 0.894 1.00 83.31 217 TYR A CA 1
ATOM 1636 C C . TYR A 1 217 ? 9.408 1.359 1.193 1.00 83.31 217 TYR A C 1
ATOM 1638 O O . TYR A 1 217 ? 8.702 2.349 1.379 1.00 83.31 217 TYR A O 1
ATOM 1646 N N . ALA A 1 218 ? 10.744 1.440 1.169 1.00 82.31 218 ALA A N 1
ATOM 1647 C CA . ALA A 1 218 ? 11.462 2.712 1.266 1.00 82.31 218 ALA A CA 1
ATOM 1648 C C . ALA A 1 218 ? 11.124 3.675 0.116 1.00 82.31 218 ALA A C 1
ATOM 1650 O O . ALA A 1 218 ? 11.218 4.889 0.280 1.00 82.31 218 ALA A O 1
ATOM 1651 N N . TYR A 1 219 ? 10.684 3.142 -1.027 1.00 84.62 219 TYR A N 1
ATOM 1652 C CA . TYR A 1 219 ? 10.300 3.917 -2.205 1.00 84.62 219 TYR A CA 1
ATOM 1653 C C . TYR A 1 219 ? 8.825 4.353 -2.194 1.00 84.62 219 TYR A C 1
ATOM 1655 O O . TYR A 1 219 ? 8.394 5.073 -3.094 1.00 84.62 219 TYR A O 1
ATOM 1663 N N . LEU A 1 220 ? 8.043 3.970 -1.176 1.00 85.06 220 LEU A N 1
ATOM 1664 C CA . LEU A 1 220 ? 6.628 4.340 -1.053 1.00 85.06 220 LEU A CA 1
ATOM 1665 C C . LEU A 1 220 ? 6.367 5.859 -1.069 1.00 85.06 220 LEU A C 1
ATOM 1667 O O . LEU A 1 220 ? 5.448 6.274 -1.778 1.00 85.06 220 LEU A O 1
ATOM 1671 N N . PRO A 1 221 ? 7.158 6.712 -0.387 1.00 81.94 221 PRO A N 1
ATOM 1672 C CA . PRO A 1 221 ? 6.976 8.162 -0.466 1.00 81.94 221 PRO A CA 1
ATOM 1673 C C . PRO A 1 221 ? 7.189 8.730 -1.873 1.00 81.94 221 PRO A C 1
ATOM 1675 O O . PRO A 1 221 ? 6.537 9.701 -2.240 1.00 81.94 221 PRO A O 1
ATOM 1678 N N . LEU A 1 222 ? 8.069 8.121 -2.675 1.00 81.50 222 LEU A N 1
ATOM 1679 C CA . LEU A 1 222 ? 8.361 8.590 -4.030 1.00 81.50 222 LEU A CA 1
ATOM 1680 C C . LEU A 1 222 ? 7.151 8.399 -4.955 1.00 81.50 222 LEU A C 1
ATOM 1682 O O . LEU A 1 222 ? 6.866 9.268 -5.767 1.00 81.50 222 LEU A O 1
ATOM 1686 N N . VAL A 1 223 ? 6.402 7.304 -4.781 1.00 81.25 223 VAL A N 1
ATOM 1687 C CA . VAL A 1 223 ? 5.149 7.064 -5.522 1.00 81.25 223 VAL A CA 1
ATOM 1688 C C . VAL A 1 223 ? 4.059 8.063 -5.122 1.00 81.25 223 VAL A C 1
ATOM 1690 O O . VAL A 1 223 ? 3.223 8.408 -5.943 1.00 81.25 223 VAL A O 1
ATOM 1693 N N . TRP A 1 224 ? 4.063 8.554 -3.880 1.00 72.12 224 TRP A N 1
ATOM 1694 C CA . TRP A 1 224 ? 3.087 9.553 -3.429 1.00 72.12 224 TRP A CA 1
ATOM 1695 C C . TRP A 1 224 ? 3.362 10.969 -3.971 1.00 72.12 224 TRP A C 1
ATOM 1697 O O . TRP A 1 224 ? 2.434 11.766 -4.073 1.00 72.12 224 TRP A O 1
ATOM 1707 N N . LEU A 1 225 ? 4.620 11.291 -4.294 1.00 67.56 225 LEU A N 1
ATOM 1708 C CA . LEU A 1 225 ? 5.045 12.626 -4.739 1.00 67.56 225 LEU A CA 1
ATOM 1709 C C . LEU A 1 225 ? 4.954 12.859 -6.256 1.00 67.56 225 LEU A C 1
ATOM 1711 O O . LEU A 1 225 ? 5.012 14.017 -6.669 1.00 67.56 225 LEU A O 1
ATOM 1715 N N . GLY A 1 226 ? 4.885 11.796 -7.063 1.00 58.84 226 GLY A N 1
ATOM 1716 C CA . GLY A 1 226 ? 4.865 11.860 -8.531 1.00 58.84 226 GLY A CA 1
ATOM 1717 C C . GLY A 1 226 ? 3.464 11.832 -9.111 1.00 58.84 226 GLY A C 1
ATOM 1718 O O . GLY A 1 226 ? 3.217 12.627 -10.042 1.00 58.84 226 GLY A O 1
#

Secondary structure (DSSP, 8-state):
-HHHHHHHHSSTTHIIIII-HHHHHHHHHHTT-SEEEEE-HHHHHHT--S-HHHH-B--BTTBPPB---TT---GGG-SSSTT-----HHHHH-TT--EEEEE--TTGGGTS-SS---TT--PPP-----HHHHHHHHHHHHHHHHHTHHHHHHHTT--HHHHHHHTTSHHHHHHHHHHHHHHHHHHHHHHHHHHHHHHHHH-TTS-----HHHHHGGGHHHHHH-

Sequence (226 aa):
AGAVIGSALFERRVWCRYLCPIGGMNGLYAKLSLTEIRASKGVCDSECNTYHCYKGGPAEGQGQA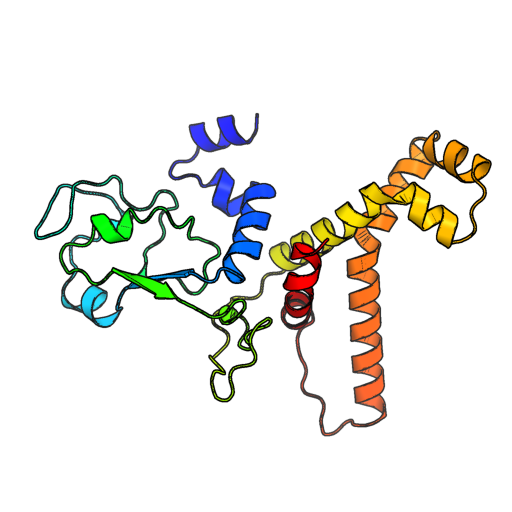TNGCPLHSHPASLKDNRDCVLCMTCLKACPHESVQLNLRAPGVDFGYPFLFPVPGTSSAPQHQPSAHEVALLFLLMGANLCHHIPDVLRQVGWDADSISLALQDKGSHIALSLAALAAPGVIIFLFDSLMQLFHKLLYPSSLIPRKFIDISYAYLPLVWLG